Protein AF-A0A182ENE0-F1 (afdb_monomer_lite)

Organism: Onchocerca ochengi (NCBI:txid42157)

pLDDT: mean 77.88, std 16.68, range [37.81, 97.12]

InterPro domains:
  IPR024574 ELMO, armadillo-like helical domain [PF11841] (158-229)

Secondary structure (DSSP, 8-state):
----------------PPP----SPPTT-EEEEEEE-TTGGGG--SPPPS----EEEEEE-S-HHHHHHHHHHHTT----STT-EEEEEPP-SSS-SPPBP-TTTGGG--TTEEEEEEE-HHHHHHHHHHHHH-GGGGTTHHHHHHHHHHHHHT-HHHHHHHHHTTHHHHHHHHHHTTTTTT-HHHHHHHHHHHHHHHTSTTT--GGGS-HHHHHHHHHHHHHHHHHHTTTS--

Foldseek 3Di:
DDDDDDDDPPPPPPPPPDPPDPPDDDPQKAKAKEFEDPCQVLLDPDDFDPDFDGMDIDIDDDDQQVVLVVNCVNRVHPPDDRQQKFKFFDDPDDLADGATDDPVCVVVQHRHGYIYIHTGLLSLLVSLLVLCPDPVCVPPVLLVSLVNLLRCLLHPRNLQNNLVVCVLVVLLCCQLVVVPVVPPSNNVSSVSSNVSSAVDPPRDDPVPRDPSSVVSVVCVVVVVVVVVVVVVPD

Sequence (234 aa):
MGPDQLGAAHFHTASKPLKEVDIRLPENLVKGAVKLDPNLKKYLSDEFPAESNTNVTWAYNEVLTDLITRLSIELKLPQSERNTYALKFEDRGNDGNGVFLTKENRSLVPQGFILILTASPECYAHNLLGRLRNPSVHTGDLRTTLTELIALCGDISFAAQFMRIGGYDYIFEVIEKGLCADSVSSQSRFLQALLLLMDHPGLLYWSQVSDEFVSKIAENITGRAKQEDNTLLK

Radius of gyration: 29.38 Å; chains: 1; bounding box: 79×41×113 Å

Structure (mmCIF, N/CA/C/O backbone):
data_AF-A0A182ENE0-F1
#
_entry.id   AF-A0A182ENE0-F1
#
loop_
_atom_site.group_PDB
_atom_site.id
_atom_site.type_symbol
_atom_site.label_atom_id
_atom_site.label_alt_id
_atom_site.label_comp_id
_atom_site.label_asym_id
_atom_site.label_entity_id
_atom_site.label_seq_id
_atom_site.pdbx_PDB_ins_code
_atom_site.Cartn_x
_atom_site.Cartn_y
_atom_site.Cartn_z
_atom_site.occupancy
_atom_site.B_iso_or_equiv
_atom_site.auth_seq_id
_a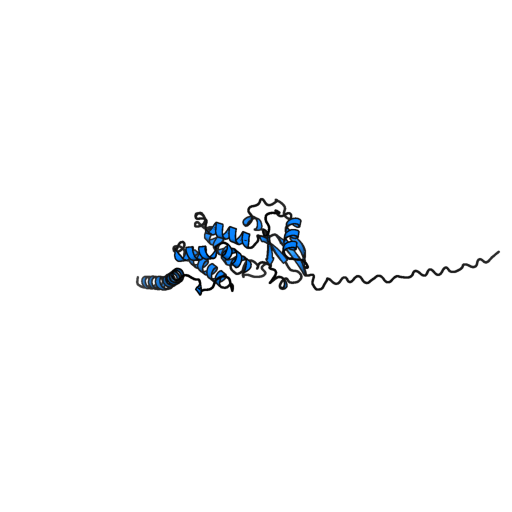tom_site.auth_comp_id
_atom_site.auth_asym_id
_atom_site.auth_atom_id
_atom_site.pdbx_PDB_model_num
ATOM 1 N N . MET A 1 1 ? 44.360 -11.813 -90.332 1.00 37.97 1 MET A N 1
ATOM 2 C CA . MET A 1 1 ? 43.078 -11.092 -90.191 1.00 37.97 1 MET A CA 1
ATOM 3 C C . MET A 1 1 ? 42.015 -12.098 -89.767 1.00 37.97 1 MET A C 1
ATOM 5 O O . MET A 1 1 ? 41.652 -12.888 -90.618 1.00 37.97 1 MET A O 1
ATOM 9 N N . GLY A 1 2 ? 41.619 -12.064 -88.482 1.00 43.25 2 GLY A N 1
ATOM 10 C CA . GLY A 1 2 ? 40.397 -12.604 -87.833 1.00 43.25 2 GLY A CA 1
ATOM 11 C C . GLY A 1 2 ? 39.958 -14.074 -88.032 1.00 43.25 2 GLY A C 1
ATOM 12 O O . GLY A 1 2 ? 40.280 -14.662 -89.057 1.00 43.25 2 GLY A O 1
ATOM 13 N N . PRO A 1 3 ? 39.163 -14.666 -87.108 1.00 46.50 3 PRO A N 1
ATOM 14 C CA . PRO A 1 3 ? 38.514 -14.049 -85.943 1.00 46.50 3 PRO A CA 1
ATOM 15 C C . PRO A 1 3 ? 38.878 -14.686 -84.581 1.00 46.50 3 PRO A C 1
ATOM 17 O O . PRO A 1 3 ? 39.066 -15.895 -84.458 1.00 46.50 3 PRO A O 1
ATOM 20 N N . ASP A 1 4 ? 38.905 -13.841 -83.549 1.00 43.16 4 ASP A N 1
ATOM 21 C CA . ASP A 1 4 ? 38.879 -14.216 -82.134 1.00 43.16 4 ASP A CA 1
ATOM 22 C C . ASP A 1 4 ? 37.543 -14.884 -81.772 1.00 43.16 4 ASP A C 1
ATOM 24 O O . ASP A 1 4 ? 36.469 -14.315 -81.981 1.00 43.16 4 ASP A O 1
ATOM 28 N N . GLN A 1 5 ? 37.603 -16.081 -81.183 1.00 49.31 5 GLN A N 1
ATOM 29 C CA . GLN A 1 5 ? 36.481 -16.657 -80.444 1.00 49.31 5 GLN A CA 1
ATOM 30 C C . GLN A 1 5 ? 36.437 -16.016 -79.053 1.00 49.31 5 GLN A C 1
ATOM 32 O O . GLN A 1 5 ? 37.193 -16.397 -78.160 1.00 49.31 5 GLN A O 1
ATOM 37 N N . LEU A 1 6 ? 35.532 -15.055 -78.849 1.00 44.25 6 LEU A N 1
ATOM 38 C CA . LEU A 1 6 ? 35.137 -14.656 -77.500 1.00 44.25 6 LEU A CA 1
ATOM 39 C C . LEU A 1 6 ? 34.353 -15.806 -76.854 1.00 44.25 6 LEU A C 1
ATOM 41 O O . LEU A 1 6 ? 33.179 -16.025 -77.151 1.00 44.25 6 LEU A O 1
ATOM 45 N N . GLY A 1 7 ? 35.011 -16.532 -75.952 1.00 44.25 7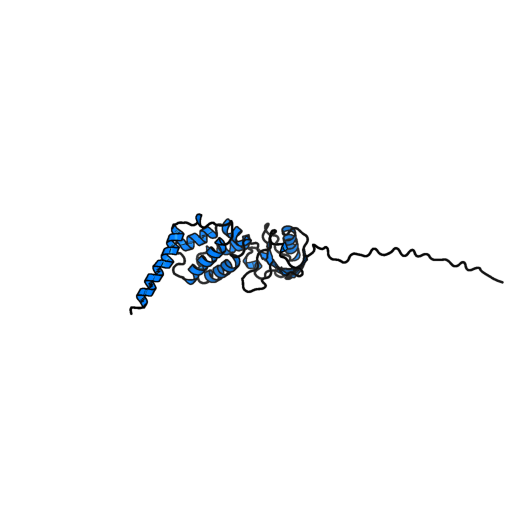 GLY A N 1
ATOM 46 C CA . GLY A 1 7 ? 34.348 -17.424 -75.010 1.00 44.25 7 GLY A CA 1
ATOM 47 C C . GLY A 1 7 ? 33.456 -16.613 -74.071 1.00 44.25 7 GLY A C 1
ATOM 48 O O . GLY A 1 7 ? 33.936 -15.760 -73.326 1.00 44.25 7 GLY A O 1
ATOM 49 N N . ALA A 1 8 ? 32.150 -16.869 -74.112 1.00 45.94 8 ALA A N 1
ATOM 50 C CA . ALA A 1 8 ? 31.203 -16.318 -73.156 1.00 45.94 8 ALA A CA 1
ATOM 51 C C . ALA A 1 8 ? 31.503 -16.888 -71.759 1.00 45.94 8 ALA A C 1
ATOM 53 O O . ALA A 1 8 ? 31.250 -18.061 -71.481 1.00 45.94 8 ALA A O 1
ATOM 54 N N . ALA A 1 9 ? 32.058 -16.063 -70.871 1.00 48.12 9 ALA A N 1
ATOM 55 C CA . ALA A 1 9 ? 32.186 -16.399 -69.462 1.00 48.12 9 ALA A CA 1
ATOM 56 C C . ALA A 1 9 ? 30.791 -16.361 -68.815 1.00 48.12 9 ALA A C 1
ATOM 58 O O . ALA A 1 9 ? 30.250 -15.294 -68.523 1.00 48.12 9 ALA A O 1
ATOM 59 N N . HIS A 1 10 ? 30.196 -17.534 -68.602 1.00 45.59 10 HIS A N 1
ATOM 60 C CA . HIS A 1 10 ? 29.008 -17.679 -67.768 1.00 45.59 10 HIS A CA 1
ATOM 61 C C . HIS A 1 10 ? 29.385 -17.420 -66.304 1.00 45.59 10 HIS A C 1
ATOM 63 O O . HIS A 1 10 ? 29.882 -18.299 -65.600 1.00 45.59 10 HIS A O 1
ATOM 69 N N . PHE A 1 11 ? 29.144 -16.197 -65.834 1.00 45.41 11 PHE A N 1
ATOM 70 C CA . PHE A 1 11 ? 29.160 -15.882 -64.410 1.00 45.41 11 PHE A CA 1
ATOM 71 C C . PHE A 1 11 ? 27.945 -16.533 -63.743 1.00 45.41 11 PHE A C 1
ATOM 73 O O . PHE A 1 11 ? 26.843 -15.990 -63.755 1.00 45.41 11 PHE A O 1
ATOM 80 N N . HIS A 1 12 ? 28.142 -17.703 -63.138 1.00 48.59 12 HIS A N 1
ATOM 81 C CA . HIS A 1 12 ? 27.208 -18.230 -62.150 1.00 48.59 12 HIS A CA 1
ATOM 82 C C . HIS A 1 12 ? 27.457 -17.524 -60.815 1.00 48.59 12 HIS A C 1
ATOM 84 O O . HIS A 1 12 ? 28.173 -18.023 -59.948 1.00 48.59 12 HIS A O 1
ATOM 90 N N . THR A 1 13 ? 26.861 -16.348 -60.622 1.00 51.41 13 THR A N 1
ATOM 91 C CA . THR A 1 13 ? 26.630 -15.829 -59.273 1.00 51.41 13 THR A CA 1
ATOM 92 C C . THR A 1 13 ? 25.582 -16.725 -58.627 1.00 51.41 13 THR A C 1
ATOM 94 O O . THR A 1 13 ? 24.387 -16.578 -58.863 1.00 51.41 13 THR A O 1
ATOM 97 N N . ALA A 1 14 ? 26.025 -17.698 -57.829 1.00 50.69 14 ALA A N 1
ATOM 98 C CA . ALA A 1 14 ? 25.134 -18.435 -56.947 1.00 50.69 14 ALA A CA 1
ATOM 99 C C . ALA A 1 14 ? 24.516 -17.431 -55.964 1.00 50.69 14 ALA A C 1
ATOM 101 O O . ALA A 1 14 ? 25.146 -17.030 -54.983 1.00 50.69 14 ALA A O 1
ATOM 102 N N . SER A 1 15 ? 23.297 -16.979 -56.259 1.00 56.44 15 SER A N 1
ATOM 103 C CA . SER A 1 15 ? 22.485 -16.174 -55.356 1.00 56.44 15 SER A CA 1
ATOM 104 C C . SER A 1 15 ? 22.159 -17.045 -54.149 1.00 56.44 15 SER A C 1
ATOM 106 O O . SER A 1 15 ? 21.196 -17.806 -54.156 1.00 56.44 15 SER A O 1
ATOM 108 N N . LYS A 1 16 ? 23.012 -17.003 -53.124 1.00 57.50 16 LYS A N 1
ATOM 109 C CA . LYS A 1 16 ? 22.717 -17.619 -51.832 1.00 57.50 16 LYS A CA 1
ATOM 110 C C . LYS A 1 16 ? 21.424 -16.952 -51.344 1.00 57.50 16 LYS A C 1
ATOM 112 O O . LYS A 1 16 ? 21.446 -15.732 -51.169 1.00 57.50 16 LYS A O 1
ATOM 117 N N . PRO A 1 17 ? 20.302 -17.678 -51.191 1.00 60.44 17 PRO A N 1
ATOM 118 C CA . PRO A 1 17 ? 19.073 -17.061 -50.722 1.00 60.44 17 PRO A CA 1
ATOM 119 C C . PRO A 1 17 ? 19.357 -16.462 -49.345 1.00 60.44 17 PRO A C 1
ATOM 121 O O . PRO A 1 17 ? 19.882 -17.142 -48.457 1.00 60.44 17 PRO A O 1
ATOM 124 N N . LEU A 1 18 ? 19.099 -15.161 -49.206 1.00 55.56 18 LEU A N 1
ATOM 125 C CA . LEU A 1 18 ? 19.185 -14.476 -47.925 1.00 55.56 18 LEU A CA 1
ATOM 126 C C . LEU A 1 18 ? 18.251 -15.220 -46.971 1.00 55.56 18 LEU A C 1
ATOM 128 O O . LEU A 1 18 ? 17.079 -15.414 -47.290 1.00 55.56 18 LEU A O 1
ATOM 132 N N . LYS A 1 19 ? 18.782 -15.687 -45.835 1.00 55.53 19 LYS A N 1
ATOM 133 C CA . LYS A 1 19 ? 17.935 -16.227 -44.771 1.00 55.53 19 LYS A CA 1
ATOM 134 C C . LYS A 1 19 ? 16.938 -15.135 -44.412 1.00 55.53 19 LYS A C 1
ATOM 136 O O . LYS A 1 19 ? 17.352 -14.041 -44.035 1.00 55.53 19 LYS A O 1
ATOM 141 N N . GLU A 1 20 ? 15.660 -15.443 -44.575 1.00 58.75 20 GLU A N 1
ATOM 142 C CA . GLU A 1 20 ? 14.567 -14.594 -44.136 1.00 58.75 20 GLU A CA 1
ATOM 143 C C . GLU A 1 20 ? 14.784 -14.332 -42.642 1.00 58.75 20 GLU A C 1
ATOM 145 O O . GLU A 1 20 ? 14.784 -15.253 -41.822 1.00 58.75 20 GLU A O 1
ATOM 150 N N . VAL A 1 21 ? 15.141 -13.091 -42.308 1.00 60.44 21 VAL A N 1
ATOM 151 C CA . VAL A 1 21 ? 15.268 -12.675 -40.916 1.00 60.44 21 VAL A CA 1
ATOM 152 C C . VAL A 1 21 ? 13.846 -12.583 -40.410 1.00 60.44 21 VAL A C 1
ATOM 154 O O . VAL A 1 21 ? 13.084 -11.735 -40.873 1.00 60.44 21 VAL A O 1
ATOM 157 N N . ASP A 1 22 ? 13.484 -13.479 -39.500 1.00 56.81 22 ASP A N 1
ATOM 158 C CA . ASP A 1 22 ? 12.206 -13.385 -38.821 1.00 56.81 22 ASP A CA 1
ATOM 159 C C . ASP A 1 22 ? 12.189 -12.081 -38.010 1.00 56.81 22 ASP A C 1
ATOM 161 O O . ASP A 1 22 ? 12.855 -11.944 -36.985 1.00 56.81 22 ASP A O 1
ATOM 165 N N . ILE A 1 23 ? 11.491 -11.077 -38.541 1.00 59.19 23 ILE A N 1
ATOM 166 C CA . ILE A 1 23 ? 11.283 -9.773 -37.901 1.00 59.19 23 ILE A CA 1
ATOM 167 C C . ILE A 1 23 ? 10.156 -9.824 -36.865 1.00 59.19 23 ILE A C 1
ATOM 169 O O . ILE A 1 23 ? 9.829 -8.797 -36.261 1.00 59.19 23 ILE A O 1
ATOM 173 N N . ARG A 1 24 ? 9.517 -10.986 -36.678 1.00 55.97 24 ARG A N 1
ATOM 174 C CA . ARG A 1 24 ? 8.462 -11.147 -35.685 1.00 55.97 24 ARG A CA 1
ATOM 175 C C . ARG A 1 24 ? 9.084 -11.040 -34.305 1.00 55.97 24 ARG A C 1
ATOM 177 O O . ARG A 1 24 ? 10.083 -11.676 -33.976 1.00 55.97 24 ARG A O 1
ATOM 184 N N . LEU A 1 25 ? 8.486 -10.176 -33.497 1.00 55.50 25 LEU A N 1
ATOM 185 C CA . LEU A 1 25 ? 8.840 -10.067 -32.093 1.00 55.50 25 LEU A CA 1
ATOM 186 C C . LEU A 1 25 ? 8.604 -11.436 -31.440 1.00 55.50 25 LEU A C 1
ATOM 188 O O . LEU A 1 25 ? 7.586 -12.059 -31.747 1.00 55.50 25 LEU A O 1
ATOM 192 N N . PRO A 1 26 ? 9.507 -11.905 -30.560 1.00 62.88 26 PRO A N 1
ATOM 193 C CA . PRO A 1 26 ? 9.265 -13.117 -29.791 1.00 62.88 26 PRO A CA 1
ATOM 194 C C . PRO A 1 26 ? 7.890 -13.024 -29.129 1.00 62.88 26 PRO A C 1
ATOM 196 O O . PRO A 1 26 ? 7.567 -11.978 -28.568 1.00 62.88 26 PRO A O 1
ATOM 199 N N . GLU A 1 27 ? 7.097 -14.096 -29.167 1.00 57.44 27 GLU A N 1
ATOM 200 C CA . GLU A 1 27 ? 5.705 -14.092 -28.676 1.00 57.44 27 GLU A CA 1
ATOM 201 C C . GLU A 1 27 ? 5.576 -13.669 -27.197 1.00 57.44 27 GLU A C 1
ATOM 203 O O . GLU A 1 27 ? 4.516 -13.226 -26.769 1.00 57.44 27 GLU A O 1
ATOM 208 N N . ASN A 1 28 ? 6.678 -13.721 -26.438 1.00 63.72 28 ASN A N 1
ATOM 209 C CA . ASN A 1 28 ? 6.754 -13.343 -25.025 1.00 63.72 28 ASN A CA 1
ATOM 210 C C . ASN A 1 28 ? 7.351 -11.944 -24.766 1.00 63.72 28 ASN A C 1
ATOM 212 O O . ASN A 1 28 ? 7.578 -11.591 -23.611 1.00 63.72 28 ASN A O 1
ATOM 216 N N . LEU A 1 29 ? 7.657 -11.159 -25.806 1.00 67.94 29 LEU A N 1
ATOM 217 C CA . LEU A 1 29 ? 8.300 -9.851 -25.663 1.00 67.94 29 LEU A CA 1
ATOM 218 C C . LEU A 1 29 ? 7.266 -8.722 -25.600 1.00 67.94 29 LEU A C 1
ATOM 220 O O . LEU A 1 29 ? 6.811 -8.224 -26.633 1.00 67.94 29 LEU A O 1
ATOM 224 N N . VAL A 1 30 ? 6.960 -8.253 -24.389 1.00 69.94 30 VAL A N 1
ATOM 225 C CA . VAL A 1 30 ? 6.028 -7.132 -24.201 1.00 69.94 30 VAL A CA 1
ATOM 226 C C . VAL A 1 30 ? 6.780 -5.806 -24.262 1.00 69.94 30 VAL A C 1
ATOM 228 O O . VAL A 1 30 ? 7.634 -5.544 -23.424 1.00 69.94 30 VAL A O 1
ATOM 231 N N . LYS A 1 31 ? 6.488 -4.944 -25.238 1.00 79.81 31 LYS A N 1
ATOM 232 C CA . LYS A 1 31 ? 7.132 -3.620 -25.350 1.00 79.81 31 LYS A CA 1
ATOM 233 C C . LYS A 1 31 ? 6.264 -2.535 -24.735 1.00 79.81 31 LYS A C 1
ATOM 235 O O . LYS A 1 31 ? 5.059 -2.523 -24.964 1.00 79.81 31 LYS A O 1
ATOM 240 N N . GLY A 1 32 ? 6.881 -1.603 -24.026 1.00 83.06 32 GLY A N 1
ATOM 241 C CA . GLY A 1 32 ? 6.201 -0.480 -23.394 1.00 83.06 32 GLY A CA 1
ATOM 242 C C . GLY A 1 32 ? 7.165 0.636 -23.012 1.00 83.06 32 GLY A C 1
ATOM 243 O O . GLY A 1 32 ? 8.322 0.659 -23.435 1.00 83.06 32 GLY A O 1
ATOM 244 N N . ALA A 1 33 ? 6.677 1.573 -22.212 1.00 84.56 33 ALA A N 1
ATOM 245 C CA . ALA A 1 33 ? 7.458 2.660 -21.648 1.00 84.56 33 ALA A CA 1
ATOM 246 C C . ALA A 1 33 ? 7.452 2.585 -20.120 1.00 84.56 33 ALA A C 1
ATOM 248 O O . ALA A 1 33 ? 6.493 2.126 -19.497 1.00 84.56 33 ALA A O 1
ATOM 249 N N . VAL A 1 34 ? 8.532 3.059 -19.515 1.00 87.25 34 VAL A N 1
ATOM 250 C CA . VAL A 1 34 ? 8.630 3.276 -18.077 1.00 87.25 34 VAL A CA 1
ATOM 251 C C . VAL A 1 34 ? 8.856 4.762 -17.850 1.00 87.25 34 VAL A C 1
ATOM 253 O O . VAL A 1 34 ? 9.789 5.337 -18.414 1.00 87.25 34 VAL A O 1
ATOM 256 N N . LYS A 1 35 ? 8.003 5.373 -17.028 1.00 87.81 35 LYS A N 1
ATOM 257 C CA . LYS A 1 35 ? 8.140 6.757 -16.571 1.00 87.81 35 LYS A CA 1
ATOM 258 C C . LYS A 1 35 ? 8.623 6.805 -15.128 1.00 87.81 35 LYS A C 1
ATOM 260 O O . LYS A 1 35 ? 8.295 5.924 -14.336 1.00 87.81 35 LYS A O 1
ATOM 265 N N . LEU A 1 36 ? 9.379 7.833 -14.772 1.00 87.31 36 LEU A N 1
ATOM 266 C CA . LEU A 1 36 ? 9.804 8.066 -13.394 1.00 87.31 36 LEU A CA 1
ATOM 267 C C . LEU A 1 36 ? 8.680 8.735 -12.590 1.00 87.31 36 LEU A C 1
ATOM 269 O O . LEU A 1 36 ? 8.069 9.694 -13.062 1.00 87.31 36 LEU A O 1
ATOM 273 N N . ASP A 1 37 ? 8.416 8.255 -11.375 1.00 87.06 37 ASP A N 1
ATOM 274 C CA . ASP A 1 37 ? 7.483 8.908 -10.453 1.00 87.06 37 ASP A CA 1
ATOM 275 C C . ASP A 1 37 ? 8.020 10.295 -10.043 1.00 87.06 37 ASP A C 1
ATOM 277 O O . ASP A 1 37 ? 9.103 10.380 -9.454 1.00 87.06 37 ASP A O 1
ATOM 281 N N . PRO A 1 38 ? 7.286 11.396 -10.298 1.00 82.62 38 PRO A N 1
ATOM 282 C CA . PRO A 1 38 ? 7.723 12.735 -9.902 1.00 82.62 38 PRO A CA 1
ATOM 283 C C . PRO A 1 38 ? 7.866 12.893 -8.382 1.00 82.62 38 PRO A C 1
ATOM 285 O O . PRO A 1 38 ? 8.652 13.720 -7.919 1.00 82.62 38 PRO A O 1
ATOM 288 N N . ASN A 1 39 ? 7.139 12.095 -7.597 1.00 82.56 39 ASN A N 1
ATOM 289 C CA . ASN A 1 39 ? 7.155 12.141 -6.137 1.00 82.56 39 ASN A CA 1
ATOM 290 C C . ASN A 1 39 ? 8.162 11.170 -5.518 1.00 82.56 39 ASN A C 1
ATOM 292 O O . ASN A 1 39 ? 8.224 11.068 -4.295 1.00 82.56 39 ASN A O 1
ATOM 296 N N . LEU A 1 40 ? 8.973 10.481 -6.325 1.00 85.94 40 LEU A N 1
ATOM 297 C CA . LEU A 1 40 ? 9.934 9.483 -5.859 1.00 85.94 40 LEU A CA 1
ATOM 298 C C . LEU A 1 40 ? 10.822 9.999 -4.714 1.00 85.94 40 LEU A C 1
ATOM 300 O O . LEU A 1 40 ? 11.008 9.313 -3.711 1.00 85.94 40 LEU A O 1
ATOM 304 N N . LYS A 1 41 ? 11.290 11.247 -4.825 1.00 83.25 41 LYS A N 1
ATOM 305 C CA . LYS A 1 41 ? 12.164 11.900 -3.835 1.00 83.25 41 LYS A CA 1
ATOM 306 C C . LYS A 1 41 ? 11.542 12.001 -2.440 1.00 83.25 41 LYS A C 1
ATOM 308 O O . LYS A 1 41 ? 12.265 12.074 -1.461 1.00 83.25 41 LYS A O 1
ATOM 313 N N . LYS A 1 42 ? 10.210 12.008 -2.332 1.00 83.81 42 LYS A N 1
ATOM 314 C CA . LYS A 1 42 ? 9.496 12.106 -1.049 1.00 83.81 42 LYS A CA 1
ATOM 315 C C . LYS A 1 42 ? 9.680 10.862 -0.180 1.00 83.81 42 LYS A C 1
ATOM 317 O O . LYS A 1 42 ? 9.574 10.949 1.037 1.00 83.81 42 LYS A O 1
ATOM 322 N N . TYR A 1 43 ? 9.885 9.707 -0.806 1.00 84.81 43 TYR A N 1
ATOM 323 C CA . TYR A 1 43 ? 9.931 8.412 -0.124 1.00 84.81 43 TYR A CA 1
ATOM 324 C C . TYR A 1 43 ? 11.354 7.900 0.077 1.00 84.81 43 TYR A C 1
ATOM 326 O O . TYR A 1 43 ? 11.536 6.829 0.648 1.00 84.81 43 TYR A O 1
ATOM 334 N N . LEU A 1 44 ? 12.343 8.645 -0.411 1.00 82.56 44 LEU A N 1
ATOM 335 C CA . LEU A 1 44 ? 13.748 8.282 -0.373 1.00 82.56 44 LEU A CA 1
ATOM 336 C C . LEU A 1 44 ? 14.510 9.307 0.459 1.00 82.56 44 LEU A C 1
ATOM 338 O O . LEU A 1 44 ? 14.231 10.500 0.397 1.00 82.56 44 LEU A O 1
ATOM 342 N N . SER A 1 45 ? 15.465 8.831 1.251 1.00 66.88 45 SER A N 1
ATOM 343 C CA . SER A 1 45 ? 16.280 9.679 2.128 1.00 66.88 45 SER A CA 1
ATOM 344 C C . SER A 1 45 ? 17.498 10.293 1.423 1.00 66.88 45 SER A C 1
ATOM 346 O O . SER A 1 45 ? 18.146 11.162 1.997 1.00 66.88 45 SER A O 1
ATOM 348 N N . ASP A 1 46 ? 17.794 9.860 0.193 1.00 62.84 46 ASP A N 1
ATOM 349 C CA . ASP A 1 46 ? 19.024 10.192 -0.534 1.00 62.84 46 ASP A CA 1
ATOM 350 C C . ASP A 1 46 ? 18.882 11.430 -1.442 1.00 62.84 46 ASP A C 1
ATOM 352 O O . ASP A 1 46 ? 17.824 11.693 -2.025 1.00 62.84 46 ASP A O 1
ATOM 356 N N . GLU A 1 47 ? 19.981 12.175 -1.618 1.00 60.28 47 GLU A N 1
ATOM 357 C CA . GLU A 1 47 ? 20.057 13.309 -2.546 1.00 60.28 47 GLU A CA 1
ATOM 358 C C . GLU A 1 47 ? 19.891 12.844 -4.001 1.00 60.28 47 GLU A C 1
ATOM 360 O O . GLU A 1 47 ? 20.698 12.092 -4.551 1.00 60.28 47 GLU A O 1
ATOM 365 N N . PHE A 1 48 ? 18.828 13.316 -4.653 1.00 61.34 48 PHE A N 1
ATOM 366 C CA . PHE A 1 48 ? 18.581 13.028 -6.061 1.00 61.34 48 PHE A CA 1
ATOM 367 C C . PHE A 1 48 ? 19.377 13.957 -6.979 1.00 61.34 48 PHE A C 1
ATOM 369 O O . PHE A 1 48 ? 19.313 15.177 -6.792 1.00 61.34 48 PHE A O 1
ATOM 376 N N . PRO A 1 49 ? 19.993 13.435 -8.054 1.00 59.31 49 PRO A N 1
ATOM 377 C CA . PRO A 1 49 ? 20.589 14.284 -9.075 1.00 59.31 49 PRO A CA 1
ATOM 378 C C . PRO A 1 49 ? 19.540 15.210 -9.717 1.00 59.31 49 PRO A C 1
ATOM 380 O O . PRO A 1 49 ? 18.362 14.864 -9.847 1.00 59.31 49 PRO A O 1
ATOM 383 N N . ALA A 1 50 ? 19.974 16.415 -10.100 1.00 55.25 50 ALA A N 1
ATOM 384 C CA . ALA A 1 50 ? 19.110 17.474 -10.630 1.00 55.25 50 ALA A CA 1
ATOM 385 C C . ALA A 1 50 ? 18.464 17.125 -11.987 1.00 55.25 50 ALA A C 1
ATOM 387 O O . ALA A 1 50 ? 17.405 17.656 -12.312 1.00 55.25 50 ALA A O 1
ATOM 388 N N . GLU A 1 51 ? 19.064 16.204 -12.745 1.00 55.44 51 GLU A N 1
ATOM 389 C CA . GLU A 1 51 ? 18.649 15.830 -14.099 1.00 55.44 51 GLU A CA 1
ATOM 390 C C . GLU A 1 51 ? 18.504 14.306 -14.216 1.00 55.44 51 GLU A C 1
ATOM 392 O O . GLU A 1 51 ? 19.394 13.597 -14.692 1.00 55.44 51 GLU A O 1
ATOM 397 N N . SER A 1 52 ? 17.383 13.775 -13.731 1.00 58.22 52 SER A N 1
ATOM 398 C CA . SER A 1 52 ? 16.986 12.389 -13.999 1.00 58.22 52 SER A CA 1
ATOM 399 C C . SER A 1 52 ? 16.227 12.342 -15.325 1.00 58.22 52 SER A C 1
ATOM 401 O O . SER A 1 52 ? 15.317 13.144 -15.545 1.00 58.22 52 SER A O 1
ATOM 403 N N . ASN A 1 53 ? 16.565 11.396 -16.206 1.00 61.28 53 ASN A N 1
ATOM 404 C CA . ASN A 1 53 ? 15.716 11.108 -17.363 1.00 61.28 53 ASN A CA 1
ATOM 405 C C . ASN A 1 53 ? 14.315 10.718 -16.866 1.00 61.28 53 ASN A C 1
ATOM 407 O O . ASN A 1 53 ? 14.180 10.046 -15.847 1.00 61.28 53 ASN A O 1
ATOM 411 N N . THR A 1 54 ? 13.263 11.159 -17.553 1.00 66.44 54 THR A N 1
ATOM 412 C CA . THR A 1 54 ? 11.883 10.950 -17.082 1.00 66.44 54 THR A CA 1
ATOM 413 C C . THR A 1 54 ? 11.203 9.756 -17.730 1.00 66.44 54 THR A C 1
ATOM 415 O O . THR A 1 54 ? 10.268 9.228 -17.138 1.00 66.44 54 THR A O 1
ATOM 418 N N . ASN A 1 55 ? 11.671 9.304 -18.901 1.00 66.56 55 ASN A N 1
ATOM 419 C CA . ASN A 1 55 ? 11.049 8.225 -19.666 1.00 66.56 55 ASN A CA 1
ATOM 420 C C . ASN A 1 55 ? 12.093 7.346 -20.364 1.00 66.56 55 ASN A C 1
ATOM 422 O O . ASN A 1 55 ? 13.036 7.862 -20.965 1.00 66.56 55 ASN A O 1
ATOM 426 N N . VAL A 1 56 ? 11.876 6.030 -20.348 1.00 72.88 56 VAL A N 1
ATOM 427 C CA . VAL A 1 56 ? 12.674 5.033 -21.080 1.00 72.88 56 VAL A CA 1
ATOM 428 C C . VAL A 1 56 ? 11.729 4.060 -21.789 1.00 72.88 56 VAL A C 1
ATOM 430 O O . VAL A 1 56 ? 10.730 3.623 -21.219 1.00 72.88 56 VAL A O 1
ATOM 433 N N . THR A 1 57 ? 12.020 3.729 -23.051 1.00 69.06 57 THR A N 1
ATOM 434 C CA . THR A 1 57 ? 11.285 2.691 -23.799 1.00 69.06 57 THR A CA 1
ATOM 435 C C . THR A 1 57 ? 11.927 1.342 -23.534 1.00 69.06 57 THR A C 1
ATOM 437 O O . THR A 1 57 ? 13.145 1.215 -23.636 1.00 69.06 57 THR A O 1
ATOM 440 N N . TRP A 1 58 ? 11.129 0.326 -23.225 1.00 70.31 58 TRP A N 1
ATOM 441 C CA . TRP A 1 58 ? 11.665 -0.951 -22.780 1.00 70.31 58 TRP A CA 1
ATOM 442 C C . TRP A 1 58 ? 10.837 -2.163 -23.239 1.00 70.31 58 TRP A C 1
ATOM 444 O O . TRP A 1 58 ? 9.691 -2.039 -23.676 1.00 70.31 58 TRP A O 1
ATOM 454 N N . ALA A 1 59 ? 11.455 -3.348 -23.195 1.00 61.72 59 ALA A N 1
ATOM 455 C CA . ALA A 1 59 ? 10.886 -4.611 -23.648 1.00 61.72 59 ALA A CA 1
ATOM 456 C C . ALA A 1 59 ? 11.052 -5.722 -22.592 1.00 61.72 59 ALA A C 1
ATOM 458 O O . ALA A 1 59 ? 12.170 -6.042 -22.196 1.00 61.72 59 ALA A O 1
ATOM 459 N N . TYR A 1 60 ? 9.938 -6.321 -22.171 1.00 65.69 60 TYR A N 1
ATOM 460 C CA . TYR A 1 60 ? 9.826 -7.300 -21.092 1.00 65.69 60 TYR A CA 1
ATOM 461 C C . TYR A 1 60 ? 10.115 -8.724 -21.538 1.00 65.69 60 TYR A C 1
ATOM 463 O O . TYR A 1 60 ? 9.362 -9.281 -22.330 1.00 65.69 60 TYR A O 1
ATOM 471 N N . ASN A 1 61 ? 11.189 -9.309 -20.992 1.00 65.19 61 ASN A N 1
ATOM 472 C CA . ASN A 1 61 ? 11.490 -10.745 -21.070 1.00 65.19 61 ASN A CA 1
ATOM 473 C C . ASN A 1 61 ? 12.381 -11.251 -19.904 1.00 65.19 61 ASN A C 1
ATOM 475 O O . ASN A 1 61 ? 13.003 -12.304 -19.999 1.00 65.19 61 ASN A O 1
ATOM 479 N N . GLU A 1 62 ? 12.514 -10.489 -18.813 1.00 68.81 62 GLU A N 1
ATOM 480 C CA . GLU A 1 62 ? 13.531 -10.733 -17.774 1.00 68.81 62 GLU A CA 1
ATOM 481 C C . GLU A 1 62 ? 12.939 -10.745 -16.353 1.00 68.81 62 GLU A C 1
ATOM 483 O O . GLU A 1 62 ? 11.767 -10.423 -16.139 1.00 68.81 62 GLU A O 1
ATOM 488 N N . VAL A 1 63 ? 13.747 -11.140 -15.362 1.00 80.94 63 VAL A N 1
ATOM 489 C CA . VAL A 1 63 ? 13.361 -11.121 -13.944 1.00 80.94 63 VAL A CA 1
ATOM 490 C C . VAL A 1 63 ? 13.122 -9.674 -13.497 1.00 80.94 63 VAL A C 1
ATOM 492 O O . VAL A 1 63 ? 13.943 -8.794 -13.735 1.00 80.94 63 VAL A O 1
ATOM 495 N N . LEU A 1 64 ? 12.000 -9.429 -12.809 1.00 82.75 64 LEU A N 1
ATOM 496 C CA . LEU A 1 64 ? 11.567 -8.086 -12.394 1.00 82.75 64 LEU A CA 1
ATOM 497 C C . LEU A 1 64 ? 12.631 -7.318 -11.586 1.00 82.75 64 LEU A C 1
ATOM 499 O O . LEU A 1 64 ? 12.772 -6.111 -11.741 1.00 82.75 64 LEU A O 1
ATOM 503 N N . THR A 1 65 ? 13.390 -8.010 -10.737 1.00 84.50 65 THR A N 1
ATOM 504 C CA . THR A 1 65 ? 14.464 -7.398 -9.945 1.00 84.50 65 THR A CA 1
ATOM 505 C C . THR A 1 65 ? 15.594 -6.876 -10.832 1.00 84.50 65 THR A C 1
ATOM 507 O O . THR A 1 65 ? 15.993 -5.724 -10.684 1.00 84.50 65 THR A O 1
ATOM 510 N N . ASP A 1 66 ? 16.048 -7.679 -11.796 1.00 85.50 66 ASP A N 1
ATOM 511 C CA . ASP A 1 66 ? 17.121 -7.296 -12.722 1.00 85.50 66 ASP A CA 1
ATOM 512 C C . ASP A 1 66 ? 16.689 -6.121 -13.605 1.00 85.50 66 ASP A C 1
ATOM 514 O O . ASP A 1 66 ? 17.470 -5.203 -13.869 1.00 85.50 66 ASP A O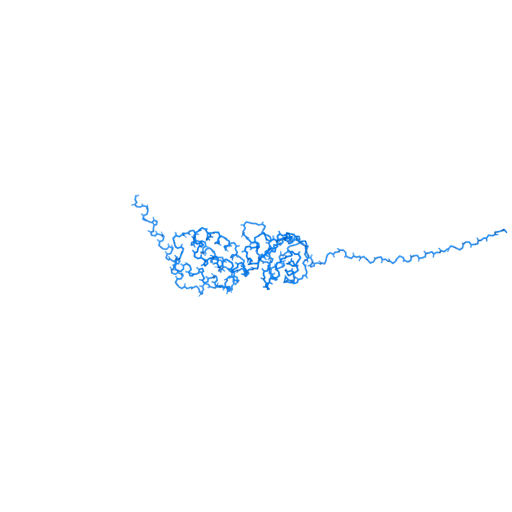 1
ATOM 518 N N . LEU A 1 67 ? 15.411 -6.111 -13.996 1.00 84.31 67 LEU A N 1
ATOM 519 C CA . LEU A 1 67 ? 14.787 -4.993 -14.690 1.00 84.31 67 LEU A CA 1
ATOM 520 C C . LEU A 1 67 ? 14.864 -3.701 -13.872 1.00 84.31 67 LEU A C 1
ATOM 522 O O . LEU A 1 67 ? 15.327 -2.681 -14.378 1.00 84.31 67 LEU A O 1
ATOM 526 N N . ILE A 1 68 ? 14.410 -3.732 -12.619 1.00 88.56 68 ILE A N 1
ATOM 527 C CA . ILE A 1 68 ? 14.404 -2.550 -11.750 1.00 88.56 68 ILE A CA 1
ATOM 528 C C . ILE A 1 68 ? 15.831 -2.021 -11.558 1.00 88.56 68 ILE A C 1
ATOM 530 O O . ILE A 1 68 ? 16.044 -0.813 -11.641 1.00 88.56 68 ILE A O 1
ATOM 534 N N . THR A 1 69 ? 16.815 -2.906 -11.370 1.00 87.25 69 THR A N 1
ATOM 535 C CA . THR A 1 69 ? 18.231 -2.521 -11.266 1.00 87.25 69 THR A CA 1
ATOM 536 C C . THR A 1 69 ? 18.750 -1.884 -12.552 1.00 87.25 69 THR A C 1
ATOM 538 O O . THR A 1 69 ? 19.436 -0.868 -12.505 1.00 87.25 69 THR A O 1
ATOM 541 N N . ARG A 1 70 ? 18.413 -2.429 -13.724 1.00 85.81 70 ARG A N 1
ATOM 542 C CA . ARG A 1 70 ? 18.819 -1.820 -14.997 1.00 85.81 70 ARG A CA 1
ATOM 543 C C . ARG A 1 70 ? 18.204 -0.435 -15.177 1.00 85.81 70 ARG A C 1
ATOM 545 O O . ARG A 1 70 ? 18.918 0.500 -15.530 1.00 85.81 70 ARG A O 1
ATOM 552 N N . LEU A 1 71 ? 16.906 -0.302 -14.902 1.00 86.88 71 LEU A N 1
ATOM 553 C CA . LEU A 1 71 ? 16.189 0.969 -15.010 1.00 86.88 71 LEU A CA 1
ATOM 554 C C . LEU A 1 71 ? 16.754 2.016 -14.052 1.00 86.88 71 LEU A C 1
ATOM 556 O O . LEU A 1 71 ? 16.928 3.163 -14.453 1.00 86.88 71 LEU A O 1
ATOM 560 N N . SER A 1 72 ? 17.078 1.640 -12.811 1.00 86.75 72 SER A N 1
ATOM 561 C CA . SER A 1 72 ? 17.660 2.582 -11.852 1.00 86.75 72 SER A CA 1
ATOM 562 C C . SER A 1 72 ? 19.019 3.102 -12.327 1.00 86.75 72 SER A C 1
ATOM 564 O O . SER A 1 72 ? 19.294 4.292 -12.182 1.00 86.75 72 SER A O 1
ATOM 566 N N . ILE A 1 73 ? 19.849 2.250 -12.939 1.00 86.25 73 ILE A N 1
ATOM 567 C CA . ILE A 1 73 ? 21.145 2.643 -13.511 1.00 86.25 73 ILE A CA 1
ATOM 568 C C . ILE A 1 73 ? 20.949 3.570 -14.717 1.00 86.25 73 ILE A C 1
ATOM 570 O O . ILE A 1 73 ? 21.572 4.628 -14.791 1.00 86.25 73 ILE A O 1
ATOM 574 N N . GLU A 1 74 ? 20.069 3.202 -15.649 1.00 85.31 74 GLU A N 1
ATOM 575 C CA . GLU A 1 74 ? 19.817 3.966 -16.879 1.00 85.31 74 GLU A CA 1
ATOM 576 C C . GLU A 1 74 ? 19.228 5.356 -16.594 1.00 85.31 74 GLU A C 1
ATOM 578 O O . GLU A 1 74 ? 19.596 6.348 -17.228 1.00 85.31 74 GLU A O 1
ATOM 583 N N . LEU A 1 75 ? 18.367 5.446 -15.580 1.00 82.38 75 LEU A N 1
ATOM 584 C CA . LEU A 1 75 ? 17.765 6.693 -15.109 1.00 82.38 75 LEU A CA 1
ATOM 585 C C . LEU A 1 75 ? 18.675 7.480 -14.149 1.00 82.38 75 LEU A C 1
ATOM 587 O O . LEU A 1 75 ? 18.272 8.540 -13.667 1.00 82.38 75 LEU A O 1
ATOM 591 N N . LYS A 1 76 ? 19.903 6.997 -13.900 1.00 84.12 76 LYS A N 1
ATOM 592 C CA . LYS A 1 76 ? 20.901 7.601 -12.998 1.00 84.12 76 LYS A CA 1
ATOM 593 C C . LYS A 1 76 ? 20.370 7.820 -11.577 1.00 84.12 76 LYS A C 1
ATOM 595 O O . LYS A 1 76 ? 20.679 8.825 -10.938 1.00 84.12 76 LYS A O 1
ATOM 600 N N . LEU A 1 77 ? 19.548 6.898 -11.088 1.00 84.00 77 LEU A N 1
ATOM 601 C CA . LEU A 1 77 ? 19.002 6.950 -9.737 1.00 84.00 77 LEU A CA 1
ATOM 602 C C . LEU A 1 77 ? 20.048 6.508 -8.704 1.00 84.00 77 LEU A C 1
ATOM 604 O O . LEU A 1 77 ? 20.908 5.679 -9.035 1.00 84.00 77 LEU A O 1
ATOM 608 N N . PRO A 1 78 ? 19.966 7.009 -7.454 1.00 82.06 78 PRO A N 1
ATOM 609 C CA . PRO A 1 78 ? 20.823 6.559 -6.364 1.00 82.06 78 PRO A CA 1
ATOM 610 C C . PRO A 1 78 ? 20.810 5.034 -6.243 1.00 82.06 78 PRO A C 1
ATOM 612 O O . PRO A 1 78 ? 19.756 4.415 -6.072 1.00 82.06 78 PRO A O 1
ATOM 615 N N . GLN A 1 79 ? 21.985 4.420 -6.353 1.00 76.12 79 GLN A N 1
ATOM 616 C CA . GLN A 1 79 ? 22.162 2.984 -6.151 1.00 76.12 79 GLN A CA 1
ATOM 617 C C . GLN A 1 79 ? 22.296 2.738 -4.648 1.00 76.12 79 GLN A C 1
ATOM 619 O O . GLN A 1 79 ? 23.394 2.558 -4.127 1.00 76.12 79 GLN A O 1
ATOM 624 N N . SER A 1 80 ? 21.166 2.867 -3.960 1.00 66.75 80 SER A N 1
ATOM 625 C CA . SER A 1 80 ? 21.050 2.683 -2.517 1.00 66.75 80 SER A CA 1
ATOM 626 C C . SER A 1 80 ? 20.929 1.189 -2.178 1.00 66.75 80 SER A C 1
ATOM 628 O O . SER A 1 80 ? 21.370 0.317 -2.936 1.00 66.75 80 SER A O 1
ATOM 630 N N . GLU A 1 81 ? 20.347 0.885 -1.023 1.00 68.31 81 GLU A N 1
ATOM 631 C CA . GLU A 1 81 ? 20.081 -0.473 -0.552 1.00 68.31 81 GLU A CA 1
ATOM 632 C C . GLU A 1 81 ? 19.285 -1.332 -1.561 1.00 68.31 81 GLU A C 1
ATOM 634 O O . GLU A 1 81 ? 18.672 -0.861 -2.523 1.00 68.31 81 GLU A O 1
ATOM 639 N N . ARG A 1 82 ? 19.280 -2.656 -1.360 1.00 69.44 82 ARG A N 1
ATOM 640 C CA . ARG A 1 82 ? 18.409 -3.523 -2.169 1.00 69.44 82 ARG A CA 1
ATOM 641 C C . ARG A 1 82 ? 16.948 -3.171 -1.893 1.00 69.44 82 ARG A C 1
ATOM 643 O O . ARG A 1 82 ? 16.582 -2.905 -0.758 1.00 69.44 82 ARG A O 1
ATOM 650 N N . ASN A 1 83 ? 16.111 -3.275 -2.924 1.00 75.56 83 ASN A N 1
ATOM 651 C CA . ASN A 1 83 ? 14.666 -3.037 -2.851 1.00 75.56 83 ASN A CA 1
ATOM 652 C C . ASN A 1 83 ? 14.260 -1.579 -2.573 1.00 75.56 83 ASN A C 1
ATOM 654 O O . ASN A 1 83 ? 13.180 -1.348 -2.045 1.00 75.56 83 ASN A O 1
ATOM 658 N N . THR A 1 84 ? 15.060 -0.585 -2.964 1.00 88.25 84 THR A N 1
ATOM 659 C CA . THR A 1 84 ? 14.651 0.833 -2.894 1.00 88.25 84 THR A CA 1
ATOM 660 C C . THR A 1 84 ? 13.547 1.190 -3.892 1.00 88.25 84 THR A C 1
ATOM 662 O O . THR A 1 84 ? 12.707 2.045 -3.622 1.00 88.25 84 THR A O 1
ATOM 665 N N . TYR A 1 85 ? 13.530 0.526 -5.048 1.00 91.81 85 TYR A N 1
ATOM 666 C CA . TYR A 1 85 ? 12.650 0.863 -6.165 1.00 91.81 85 TYR A CA 1
ATOM 667 C C . TYR A 1 85 ? 11.686 -0.275 -6.494 1.00 91.81 85 TYR A C 1
ATOM 669 O O . TYR A 1 85 ? 11.988 -1.451 -6.283 1.00 91.81 85 TYR A O 1
ATOM 677 N N . ALA A 1 86 ? 10.539 0.082 -7.059 1.00 92.56 86 ALA A N 1
ATOM 678 C CA . ALA A 1 86 ? 9.549 -0.840 -7.596 1.00 92.56 86 ALA A CA 1
ATOM 679 C C . ALA A 1 86 ? 8.869 -0.245 -8.834 1.00 92.56 86 ALA A C 1
ATOM 681 O O . ALA A 1 86 ? 8.966 0.952 -9.106 1.00 92.56 86 ALA A O 1
ATOM 682 N N . LEU A 1 87 ? 8.166 -1.092 -9.583 1.00 91.56 87 LEU A N 1
ATOM 683 C CA . LEU A 1 87 ? 7.310 -0.660 -10.683 1.00 91.56 87 LEU A CA 1
ATOM 684 C C . LEU A 1 87 ? 5.850 -0.660 -10.228 1.00 91.56 87 LEU A C 1
ATOM 686 O O . LEU A 1 87 ? 5.443 -1.521 -9.453 1.00 91.56 87 LEU A O 1
ATOM 690 N N . LYS A 1 88 ? 5.065 0.285 -10.733 1.00 90.75 88 LYS A N 1
ATOM 691 C CA . LYS A 1 88 ? 3.608 0.352 -10.587 1.00 90.75 88 LYS A CA 1
ATOM 692 C C . LYS A 1 88 ? 2.949 0.438 -11.950 1.00 90.75 88 LYS A C 1
ATOM 694 O O . LYS A 1 88 ? 3.536 0.973 -12.893 1.00 90.75 88 LYS A O 1
ATOM 699 N N . PHE A 1 89 ? 1.720 -0.046 -12.046 1.00 87.81 89 PHE A N 1
ATOM 700 C CA . PHE A 1 89 ? 0.881 0.251 -13.200 1.00 87.81 89 PHE A CA 1
ATOM 701 C C . PHE A 1 89 ? 0.574 1.751 -13.256 1.00 87.81 89 PHE A C 1
ATOM 703 O O . PHE A 1 89 ? 0.406 2.401 -12.226 1.00 87.81 89 PHE A O 1
ATOM 710 N N . GLU A 1 90 ? 0.532 2.323 -14.458 1.00 83.38 90 GLU A N 1
ATOM 711 C CA . GLU A 1 90 ? -0.029 3.659 -14.626 1.00 83.38 90 GLU A CA 1
ATOM 712 C C . GLU A 1 90 ? -1.539 3.597 -14.386 1.00 83.38 90 GLU A C 1
ATOM 714 O O . GLU A 1 90 ? -2.242 2.813 -15.028 1.00 83.38 90 GLU A O 1
ATOM 719 N N . ASP A 1 91 ? -2.023 4.406 -13.444 1.00 71.31 91 ASP A N 1
ATOM 720 C CA . ASP A 1 91 ? -3.446 4.507 -13.145 1.00 71.31 91 ASP A CA 1
ATOM 721 C C . ASP A 1 91 ? -4.202 5.033 -14.378 1.00 71.31 91 ASP A C 1
ATOM 723 O O . ASP A 1 91 ? -3.896 6.106 -14.906 1.00 71.31 91 ASP A O 1
ATOM 727 N N . ARG A 1 92 ? -5.162 4.244 -14.869 1.00 55.56 92 ARG A N 1
ATOM 728 C CA . ARG A 1 92 ? -6.027 4.588 -16.009 1.00 55.56 92 ARG A CA 1
ATOM 729 C C . ARG A 1 92 ? -7.426 5.034 -15.560 1.00 55.56 92 ARG A C 1
ATOM 731 O O . ARG A 1 92 ? -8.297 5.189 -16.416 1.00 55.56 92 ARG A O 1
ATOM 738 N N . GLY A 1 93 ? -7.663 5.216 -14.258 1.00 50.25 93 GLY A N 1
ATOM 739 C CA . GLY A 1 93 ? -8.984 5.480 -13.688 1.00 50.25 93 GLY A CA 1
ATOM 740 C C . GLY A 1 93 ? -8.962 6.299 -12.396 1.00 50.25 93 GLY A C 1
ATOM 741 O O . GLY A 1 93 ? -7.965 6.907 -12.038 1.00 50.25 93 GLY A O 1
ATOM 742 N N . ASN A 1 94 ? -10.120 6.381 -11.738 1.00 38.22 94 ASN A N 1
ATOM 743 C CA . ASN A 1 94 ? -10.377 7.245 -10.578 1.00 38.22 94 ASN A CA 1
ATOM 744 C C . ASN A 1 94 ? -10.200 6.514 -9.226 1.00 38.22 94 ASN A C 1
ATOM 746 O O . ASN A 1 94 ? -10.570 7.059 -8.189 1.00 38.22 94 ASN A O 1
ATOM 750 N N . ASP A 1 95 ? -9.668 5.286 -9.241 1.00 45.41 95 ASP A N 1
ATOM 751 C CA . ASP A 1 95 ? -9.671 4.365 -8.089 1.00 45.41 95 ASP A CA 1
ATOM 752 C C . ASP A 1 95 ? -8.348 4.334 -7.307 1.00 45.41 95 ASP A C 1
ATOM 754 O O . ASP A 1 95 ? -8.184 3.552 -6.372 1.00 45.41 95 ASP A O 1
ATOM 758 N N . GLY A 1 96 ? -7.435 5.256 -7.604 1.00 47.22 96 GLY A N 1
ATOM 759 C CA . GLY A 1 96 ? -6.261 5.490 -6.781 1.00 47.22 96 GLY A CA 1
ATOM 760 C C . GLY A 1 96 ? -5.013 4.754 -7.251 1.00 47.22 96 GLY A C 1
ATOM 761 O O . GLY A 1 96 ? -5.030 3.855 -8.086 1.00 47.22 96 GLY A O 1
ATOM 762 N N . ASN A 1 97 ? -3.905 5.235 -6.689 1.00 59.88 97 ASN A N 1
ATOM 763 C CA . ASN A 1 97 ? -2.517 4.943 -7.022 1.00 59.88 97 ASN A CA 1
ATOM 764 C C . ASN A 1 97 ? -2.294 3.517 -7.555 1.00 59.88 97 ASN A C 1
ATOM 766 O O . ASN A 1 97 ? -2.584 2.540 -6.871 1.00 59.88 97 ASN A O 1
ATOM 770 N N . GLY A 1 98 ? -1.740 3.415 -8.764 1.00 70.19 98 GLY A N 1
ATOM 771 C CA . GLY A 1 98 ? -1.621 2.144 -9.470 1.00 70.19 98 GLY A CA 1
ATOM 772 C C . GLY A 1 98 ? -0.949 1.036 -8.652 1.00 70.19 98 GLY A C 1
ATOM 773 O O . GLY A 1 98 ? 0.031 1.262 -7.937 1.00 70.19 98 GLY A O 1
ATOM 774 N N . VAL A 1 99 ? -1.493 -0.173 -8.792 1.00 87.06 99 VAL A N 1
ATOM 775 C CA . VAL A 1 99 ? -1.031 -1.408 -8.141 1.00 87.06 99 VAL A CA 1
ATOM 776 C C . VAL A 1 99 ? 0.460 -1.628 -8.417 1.00 87.06 99 VAL A C 1
ATOM 778 O O . VAL A 1 99 ? 0.946 -1.384 -9.529 1.00 87.06 99 VAL A O 1
ATOM 781 N N . PHE A 1 100 ? 1.205 -2.091 -7.416 1.00 92.00 100 PHE A N 1
ATOM 782 C CA . PHE A 1 100 ? 2.606 -2.454 -7.594 1.00 92.00 100 PHE A CA 1
ATOM 783 C C . PHE A 1 100 ? 2.724 -3.694 -8.479 1.00 92.00 100 PHE A C 1
ATOM 785 O O . PHE A 1 100 ? 2.018 -4.688 -8.316 1.00 92.00 100 PHE A O 1
ATOM 792 N N . LEU A 1 101 ? 3.650 -3.644 -9.428 1.00 90.44 101 LEU A N 1
ATOM 793 C CA . LEU A 1 101 ? 3.996 -4.781 -10.259 1.00 90.44 101 LEU A CA 1
ATOM 794 C C . LEU A 1 101 ? 4.766 -5.799 -9.413 1.00 90.44 101 LEU A C 1
ATOM 796 O O . LEU A 1 101 ? 5.808 -5.491 -8.833 1.00 90.44 101 LEU A O 1
ATOM 800 N N . THR A 1 102 ? 4.271 -7.027 -9.386 1.00 89.44 102 THR A N 1
ATOM 801 C CA . THR A 1 102 ? 4.852 -8.167 -8.681 1.00 89.44 102 THR A CA 1
ATOM 802 C C . THR A 1 102 ? 5.095 -9.325 -9.646 1.00 89.44 102 THR A C 1
ATOM 804 O O . THR A 1 102 ? 4.824 -9.242 -10.847 1.00 89.44 102 THR A O 1
ATOM 807 N N . LYS A 1 103 ? 5.636 -10.441 -9.146 1.00 86.00 103 LYS A N 1
ATOM 808 C CA . LYS A 1 103 ? 5.816 -11.647 -9.969 1.00 86.00 103 LYS A CA 1
ATOM 809 C C . LYS A 1 103 ? 4.482 -12.303 -10.320 1.00 86.00 103 LYS A C 1
ATOM 811 O O . LYS A 1 103 ? 4.387 -12.961 -11.353 1.00 86.00 103 LYS A O 1
ATOM 816 N N . GLU A 1 104 ? 3.483 -12.121 -9.468 1.00 85.44 104 GLU A N 1
ATOM 817 C CA . GLU A 1 104 ? 2.168 -12.747 -9.539 1.00 85.44 104 GLU A CA 1
ATOM 818 C C . GLU A 1 104 ? 1.268 -12.026 -10.545 1.00 85.44 104 GLU A C 1
ATOM 820 O O . GLU A 1 104 ? 0.575 -12.678 -11.321 1.00 85.44 104 GLU A O 1
ATOM 825 N N . ASN A 1 105 ? 1.321 -10.690 -10.591 1.00 86.12 105 ASN A N 1
ATOM 826 C CA . ASN A 1 105 ? 0.480 -9.884 -11.483 1.00 86.12 105 ASN A CA 1
ATOM 827 C C . ASN A 1 105 ? 1.184 -9.443 -12.783 1.00 86.12 105 ASN A C 1
ATOM 829 O O . ASN A 1 105 ? 0.579 -8.769 -13.613 1.00 86.12 105 ASN A O 1
ATOM 833 N N . ARG A 1 106 ? 2.439 -9.858 -13.015 1.00 81.56 106 ARG A N 1
ATOM 834 C CA . ARG A 1 106 ? 3.207 -9.501 -14.226 1.00 81.56 106 ARG A CA 1
ATOM 835 C C . ARG A 1 106 ? 2.538 -9.881 -15.544 1.00 81.56 106 ARG A C 1
ATOM 837 O O . ARG A 1 106 ? 2.779 -9.234 -16.555 1.00 81.56 106 ARG A O 1
ATOM 844 N N . SER A 1 107 ? 1.722 -10.933 -15.547 1.00 81.69 107 SER A N 1
ATOM 845 C CA . SER A 1 107 ? 0.978 -11.380 -16.729 1.00 81.69 107 SER A CA 1
ATOM 846 C C . SER A 1 107 ? -0.110 -10.391 -17.153 1.00 81.69 107 SER A C 1
ATOM 848 O O . SER A 1 107 ? -0.590 -10.471 -18.278 1.00 81.69 107 SER A O 1
ATOM 850 N N . LEU A 1 108 ? -0.482 -9.452 -16.277 1.00 82.94 108 LEU A N 1
ATOM 851 C CA . LEU A 1 108 ? -1.464 -8.407 -16.558 1.00 82.94 108 LEU A CA 1
ATOM 852 C C . LEU A 1 108 ? -0.875 -7.229 -17.340 1.00 82.94 108 LEU A C 1
ATOM 854 O O . LEU A 1 108 ? -1.626 -6.346 -17.743 1.00 82.94 108 LEU A O 1
ATOM 858 N N . VAL A 1 109 ? 0.446 -7.184 -17.547 1.00 82.81 109 VAL A N 1
ATOM 859 C CA . VAL A 1 109 ? 1.110 -6.100 -18.279 1.00 82.81 109 VAL A CA 1
ATOM 860 C C . VAL A 1 109 ? 0.747 -6.183 -19.769 1.00 82.81 109 VAL A C 1
ATOM 862 O O . VAL A 1 109 ? 1.180 -7.116 -20.448 1.00 82.81 109 VAL A O 1
ATOM 865 N N . PRO A 1 110 ? -0.028 -5.223 -20.311 1.00 79.62 110 PRO A N 1
ATOM 866 C CA . PRO A 1 110 ? -0.461 -5.271 -21.701 1.00 79.62 110 PRO A CA 1
ATOM 867 C C . PRO A 1 110 ? 0.657 -4.838 -22.658 1.00 79.62 110 PRO A C 1
ATOM 869 O O . PRO A 1 110 ? 1.565 -4.095 -22.286 1.00 79.62 110 PRO A O 1
ATOM 872 N N . GLN A 1 111 ? 0.553 -5.214 -23.934 1.00 80.50 111 GLN A N 1
ATOM 873 C CA . GLN A 1 111 ? 1.395 -4.630 -24.982 1.00 80.50 111 GLN A CA 1
ATOM 874 C C . GLN A 1 111 ? 1.196 -3.108 -25.044 1.00 80.50 111 GLN A C 1
ATOM 876 O O . GLN A 1 111 ? 0.068 -2.619 -24.994 1.00 80.50 111 GLN A O 1
ATOM 881 N N . GLY A 1 112 ? 2.291 -2.356 -25.176 1.00 78.25 112 GLY A N 1
ATOM 882 C CA . GLY A 1 112 ? 2.256 -0.894 -25.159 1.00 78.25 112 GLY A CA 1
ATOM 883 C C . GLY A 1 112 ? 1.980 -0.318 -23.770 1.00 78.25 112 GLY A C 1
ATOM 884 O O . GLY A 1 112 ? 1.380 0.750 -23.665 1.00 78.25 112 GLY A O 1
ATOM 885 N N . PHE A 1 113 ? 2.359 -1.029 -22.703 1.00 83.12 113 PHE A N 1
ATOM 886 C CA . PHE A 1 113 ? 2.180 -0.548 -21.336 1.00 83.12 113 PHE A CA 1
ATOM 887 C C . PHE A 1 113 ? 2.923 0.763 -21.080 1.00 83.12 113 PHE A C 1
ATOM 889 O O . PHE A 1 113 ? 3.949 1.059 -21.696 1.00 83.12 113 PHE A O 1
ATOM 896 N N . ILE A 1 114 ? 2.439 1.487 -20.076 1.00 86.25 114 ILE A N 1
ATOM 897 C CA . ILE A 1 114 ? 3.197 2.524 -19.391 1.00 86.25 114 ILE A CA 1
ATOM 898 C C . ILE A 1 114 ? 3.248 2.106 -17.924 1.00 86.25 114 ILE A C 1
ATOM 900 O O . ILE A 1 114 ? 2.212 1.932 -17.283 1.00 86.25 114 ILE A O 1
ATOM 904 N N . LEU A 1 115 ? 4.454 1.871 -17.418 1.00 88.62 115 LEU A N 1
ATOM 905 C CA . LEU A 1 115 ? 4.701 1.585 -16.007 1.00 88.62 115 LEU A CA 1
ATOM 906 C C . LEU A 1 115 ? 5.382 2.781 -15.356 1.00 88.62 115 LEU A C 1
ATOM 908 O O . LEU A 1 115 ? 6.054 3.572 -16.015 1.00 88.62 115 LEU A O 1
ATOM 912 N N . ILE A 1 116 ? 5.228 2.891 -14.046 1.00 89.75 116 ILE A N 1
ATOM 913 C CA . ILE A 1 116 ? 5.830 3.942 -13.235 1.00 89.75 116 ILE A CA 1
ATOM 914 C C . ILE A 1 116 ? 6.931 3.320 -12.388 1.00 89.75 116 ILE A C 1
ATOM 916 O O . ILE A 1 116 ? 6.649 2.444 -11.574 1.00 89.75 116 ILE A O 1
ATOM 920 N N . LEU A 1 117 ? 8.171 3.772 -12.549 1.00 90.94 117 LEU A N 1
ATOM 921 C CA . LEU A 1 117 ? 9.246 3.469 -11.611 1.00 90.94 117 LEU A CA 1
ATOM 922 C C . LEU A 1 117 ? 9.130 4.399 -10.406 1.00 90.94 117 LEU A C 1
ATOM 924 O O . LEU A 1 117 ? 9.216 5.618 -10.541 1.00 90.94 117 LEU A O 1
ATOM 928 N N . THR A 1 118 ? 8.938 3.813 -9.232 1.00 91.75 118 THR A N 1
ATOM 929 C CA . THR A 1 118 ? 8.713 4.525 -7.975 1.00 91.75 118 THR A CA 1
ATOM 930 C C . THR A 1 118 ? 9.486 3.873 -6.820 1.00 91.75 118 THR A C 1
ATOM 932 O O . THR A 1 118 ? 10.238 2.918 -7.026 1.00 91.75 118 THR A O 1
ATOM 935 N N . ALA A 1 119 ? 9.325 4.389 -5.601 1.00 92.19 119 ALA A N 1
ATOM 936 C CA . ALA A 1 119 ? 9.878 3.800 -4.391 1.00 92.19 119 ALA A CA 1
ATOM 937 C C . ALA A 1 119 ? 9.197 2.459 -4.094 1.00 92.19 119 ALA A C 1
ATOM 939 O O . ALA A 1 119 ? 8.049 2.227 -4.475 1.00 92.19 119 ALA A O 1
ATOM 940 N N . SER A 1 120 ? 9.890 1.557 -3.413 1.00 93.44 120 SER A N 1
ATOM 941 C CA . SER A 1 120 ? 9.325 0.251 -3.084 1.00 93.44 120 SER A CA 1
ATOM 942 C C . SER A 1 120 ? 8.185 0.341 -2.063 1.00 93.44 120 SER A C 1
ATOM 944 O O . SER A 1 120 ? 8.116 1.306 -1.293 1.00 93.44 120 SER A O 1
ATOM 946 N N . PRO A 1 121 ? 7.300 -0.674 -1.995 1.00 94.00 121 PRO A N 1
ATOM 947 C CA . PRO A 1 121 ? 6.241 -0.721 -0.986 1.00 94.00 121 PRO A CA 1
ATOM 948 C C . PRO A 1 121 ? 6.761 -0.552 0.451 1.00 94.00 121 PRO A C 1
ATOM 950 O O . PRO A 1 121 ? 6.093 0.063 1.277 1.00 94.00 121 PRO A O 1
ATOM 953 N N . GLU A 1 122 ? 7.971 -1.046 0.733 1.00 93.69 122 GLU A N 1
ATOM 954 C CA . GLU A 1 122 ? 8.647 -0.917 2.028 1.00 93.69 122 GLU A CA 1
ATOM 955 C C . GLU A 1 122 ? 9.000 0.546 2.338 1.00 93.69 122 GLU A C 1
ATOM 957 O O . GLU A 1 122 ? 8.648 1.045 3.408 1.00 93.69 122 GLU A O 1
ATOM 962 N N . CYS A 1 123 ? 9.585 1.281 1.383 1.00 92.81 123 CYS A N 1
ATOM 963 C CA . CYS A 1 123 ? 9.865 2.714 1.536 1.00 92.81 123 CYS A CA 1
ATOM 964 C C . CYS A 1 123 ? 8.581 3.529 1.765 1.00 92.81 123 CYS A C 1
ATOM 966 O O . CYS A 1 123 ? 8.536 4.391 2.646 1.00 92.81 123 CYS A O 1
ATOM 968 N N . TYR A 1 124 ? 7.513 3.231 1.015 1.00 93.44 124 TYR A N 1
ATOM 969 C CA . TYR A 1 124 ? 6.203 3.857 1.218 1.00 93.44 124 TYR A CA 1
ATOM 970 C C . TYR A 1 124 ? 5.662 3.598 2.627 1.00 93.44 124 TYR A C 1
ATOM 972 O O . TYR A 1 124 ? 5.226 4.539 3.295 1.00 93.44 124 TYR A O 1
ATOM 980 N N . ALA A 1 125 ? 5.707 2.345 3.085 1.00 95.12 125 ALA A N 1
ATOM 981 C CA . ALA A 1 125 ? 5.219 1.947 4.400 1.00 95.12 125 ALA A CA 1
ATOM 982 C C . ALA A 1 125 ? 5.989 2.655 5.524 1.00 95.12 125 ALA A C 1
ATOM 984 O O . ALA A 1 125 ? 5.367 3.254 6.404 1.00 95.12 125 ALA A O 1
ATOM 985 N N . HIS A 1 126 ? 7.324 2.661 5.465 1.00 93.38 126 HIS A N 1
ATOM 986 C CA . HIS A 1 126 ? 8.166 3.341 6.452 1.00 93.38 126 HIS A CA 1
ATOM 987 C C . HIS A 1 126 ? 7.913 4.848 6.497 1.00 93.38 126 HIS A C 1
ATOM 989 O O . HIS A 1 126 ? 7.720 5.403 7.580 1.00 93.38 126 HIS A O 1
ATOM 995 N N . ASN A 1 127 ? 7.870 5.508 5.337 1.00 92.12 127 ASN A N 1
ATOM 996 C CA . ASN A 1 127 ? 7.624 6.945 5.265 1.00 92.12 127 ASN A CA 1
ATOM 997 C C . ASN A 1 127 ? 6.246 7.316 5.835 1.00 92.12 127 ASN A C 1
ATOM 999 O O . ASN A 1 127 ? 6.128 8.243 6.637 1.00 92.12 127 ASN A O 1
ATOM 1003 N N . LEU A 1 128 ? 5.198 6.579 5.453 1.00 92.88 128 LEU A N 1
ATOM 1004 C CA . LEU A 1 128 ? 3.843 6.836 5.942 1.00 92.88 128 LEU A CA 1
ATOM 1005 C C . LEU A 1 128 ? 3.717 6.569 7.436 1.00 92.88 128 LEU A C 1
ATOM 1007 O O . LEU A 1 128 ? 3.199 7.422 8.151 1.00 92.88 128 LEU A O 1
ATOM 1011 N N . LEU A 1 129 ? 4.229 5.440 7.927 1.00 93.94 129 LEU A N 1
ATOM 1012 C CA . LEU A 1 129 ? 4.176 5.128 9.353 1.00 93.94 129 LEU A CA 1
ATOM 1013 C C . LEU A 1 129 ? 4.972 6.140 10.186 1.00 93.94 129 LEU A C 1
ATOM 1015 O O . LEU A 1 129 ? 4.504 6.564 11.241 1.00 93.94 129 LEU A O 1
ATOM 1019 N N . GLY A 1 130 ? 6.138 6.573 9.700 1.00 91.94 130 GLY A N 1
ATOM 1020 C CA . GLY A 1 130 ? 6.942 7.614 10.342 1.00 91.94 130 GLY A CA 1
ATOM 1021 C C . GLY A 1 130 ? 6.199 8.947 10.449 1.00 91.94 130 GLY A C 1
ATOM 1022 O O . GLY A 1 130 ? 6.199 9.566 11.512 1.00 91.94 130 GLY A O 1
ATOM 1023 N N . ARG A 1 131 ? 5.503 9.363 9.382 1.00 90.06 131 ARG A N 1
ATOM 1024 C CA . ARG A 1 131 ? 4.670 10.579 9.383 1.00 90.06 131 ARG A CA 1
ATOM 1025 C C . ARG A 1 131 ? 3.455 10.452 10.295 1.00 90.06 131 ARG A C 1
ATOM 1027 O O . ARG A 1 131 ? 3.163 11.387 11.028 1.00 90.06 131 ARG A O 1
ATOM 1034 N N . LEU A 1 132 ? 2.779 9.303 10.290 1.00 90.06 132 LEU A N 1
ATOM 1035 C CA . LEU A 1 132 ? 1.630 9.050 11.164 1.00 90.06 132 LEU A CA 1
ATOM 1036 C C . LEU A 1 132 ? 2.024 9.110 12.645 1.00 90.06 132 LEU A C 1
ATOM 1038 O O . LEU A 1 132 ? 1.338 9.747 13.437 1.00 90.06 132 LEU A O 1
ATOM 1042 N N . ARG A 1 133 ? 3.161 8.508 13.012 1.00 88.44 133 ARG A N 1
ATOM 1043 C CA . ARG A 1 133 ? 3.677 8.504 14.391 1.00 88.44 133 ARG A CA 1
ATOM 1044 C C . ARG A 1 133 ? 4.217 9.856 14.856 1.00 88.44 133 ARG A C 1
ATOM 1046 O O . ARG A 1 133 ? 4.467 10.013 16.048 1.00 88.44 133 ARG A O 1
ATOM 1053 N N . ASN A 1 134 ? 4.437 10.814 13.957 1.00 82.12 134 ASN A N 1
ATOM 1054 C CA . ASN A 1 134 ? 5.025 12.091 14.328 1.00 82.12 134 ASN A CA 1
ATOM 1055 C C . ASN A 1 134 ? 3.972 13.008 14.989 1.00 82.12 134 ASN A C 1
ATOM 1057 O O . ASN A 1 134 ? 3.041 13.453 14.317 1.00 82.12 134 ASN A O 1
ATOM 1061 N N . PRO A 1 135 ? 4.138 13.381 16.273 1.00 61.88 135 PRO A N 1
ATOM 1062 C CA . PRO A 1 135 ? 3.156 14.183 17.004 1.00 61.88 135 PRO A CA 1
ATOM 1063 C C . PRO A 1 135 ? 2.976 15.605 16.444 1.00 61.88 135 PRO A C 1
ATOM 1065 O O . PRO A 1 135 ? 1.960 16.247 16.704 1.00 61.88 135 PRO A O 1
ATOM 1068 N N . SER A 1 136 ? 3.923 16.107 15.644 1.00 60.50 136 SER A N 1
ATOM 1069 C CA . SER A 1 136 ? 3.802 17.413 14.977 1.00 60.50 136 SER A CA 1
ATOM 1070 C C . SER A 1 136 ? 2.860 17.412 13.762 1.00 60.50 136 SER A C 1
ATOM 1072 O O . SER A 1 136 ? 2.431 18.476 13.330 1.00 60.50 136 SER A O 1
ATOM 1074 N N . VAL A 1 137 ? 2.484 16.237 13.237 1.00 56.66 137 VAL A N 1
ATOM 1075 C CA . VAL A 1 137 ? 1.639 16.071 12.033 1.00 56.66 137 VAL A CA 1
ATOM 1076 C C . VAL A 1 137 ? 0.140 16.238 12.338 1.00 56.66 137 VAL A C 1
ATOM 1078 O O . VAL A 1 137 ? -0.673 16.416 11.426 1.00 56.66 137 VAL A O 1
ATOM 1081 N N . HIS A 1 138 ? -0.250 16.277 13.618 1.00 56.94 138 HIS A N 1
ATOM 1082 C CA . HIS A 1 138 ? -1.640 16.498 14.043 1.00 56.94 138 HIS A CA 1
ATOM 1083 C C . HIS A 1 138 ? -2.185 17.903 13.701 1.00 56.94 138 HIS A C 1
ATOM 1085 O O . HIS A 1 138 ? -3.387 18.138 13.818 1.00 56.94 138 HIS A O 1
ATOM 1091 N N . THR A 1 139 ? -1.352 18.817 13.193 1.00 52.53 139 THR A N 1
ATOM 1092 C CA . THR A 1 139 ? -1.746 20.125 12.650 1.00 52.53 139 THR A CA 1
ATOM 1093 C C . THR A 1 139 ? -1.769 20.098 11.109 1.00 52.53 139 THR A C 1
ATOM 1095 O O . THR A 1 139 ? -0.855 20.530 10.419 1.00 52.53 139 THR A O 1
ATOM 1098 N N . GLY A 1 140 ? -2.849 19.564 10.526 1.00 59.53 140 GLY A N 1
ATOM 1099 C CA . GLY A 1 140 ? -3.161 19.678 9.087 1.00 59.53 140 GLY A CA 1
ATOM 1100 C C . GLY A 1 140 ? -2.521 18.646 8.141 1.00 59.53 140 GLY A C 1
ATOM 1101 O O . GLY A 1 140 ? -3.203 18.192 7.218 1.00 59.53 140 GLY A O 1
ATOM 1102 N N . ASP A 1 141 ? -1.279 18.211 8.375 1.00 72.88 141 ASP A N 1
ATOM 1103 C CA . ASP A 1 141 ? -0.584 17.212 7.529 1.00 72.88 141 ASP A CA 1
ATOM 1104 C C . ASP A 1 141 ? -1.166 15.787 7.689 1.00 72.88 141 ASP A C 1
ATOM 1106 O O . ASP A 1 141 ? -1.175 14.984 6.749 1.00 72.88 141 ASP A O 1
ATOM 1110 N N . LEU A 1 142 ? -1.795 15.485 8.831 1.00 84.94 142 LEU A N 1
ATOM 1111 C CA . LEU A 1 142 ? -2.433 14.186 9.070 1.00 84.94 142 LEU A CA 1
ATOM 1112 C C . LEU A 1 142 ? -3.490 13.835 8.013 1.00 84.94 142 LEU A C 1
ATOM 1114 O O . LEU A 1 142 ? -3.552 12.695 7.559 1.00 84.94 142 LEU A O 1
ATOM 1118 N N . ARG A 1 143 ? -4.309 14.799 7.574 1.00 85.88 143 ARG A N 1
ATOM 1119 C CA . ARG A 1 143 ? -5.358 14.538 6.570 1.00 85.88 143 ARG A CA 1
ATOM 1120 C C . ARG A 1 143 ? -4.761 14.104 5.233 1.00 85.88 143 ARG A C 1
ATOM 1122 O O . ARG A 1 143 ? -5.272 13.176 4.606 1.00 85.88 143 ARG A O 1
ATOM 1129 N N . THR A 1 144 ? -3.702 14.778 4.795 1.00 87.31 144 THR A N 1
ATOM 1130 C CA . THR A 1 144 ? -3.000 14.461 3.545 1.00 87.31 144 THR A CA 1
ATOM 1131 C C . THR A 1 144 ? -2.321 13.101 3.656 1.00 87.31 144 THR A C 1
ATOM 1133 O O . THR A 1 144 ? -2.476 12.269 2.766 1.00 87.31 144 THR A O 1
ATOM 1136 N N . THR A 1 145 ? -1.659 12.840 4.78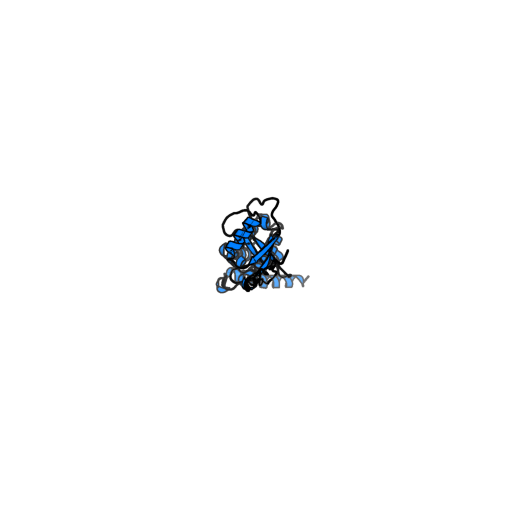6 1.00 90.12 145 THR A N 1
ATOM 1137 C CA . THR A 1 145 ? -1.032 11.546 5.094 1.00 90.12 145 THR A CA 1
ATOM 1138 C C . THR A 1 145 ? -2.047 10.400 5.067 1.00 90.12 145 THR A C 1
ATOM 1140 O O . THR A 1 145 ? -1.794 9.372 4.451 1.00 90.12 145 THR A O 1
ATOM 1143 N N . LEU A 1 146 ? -3.225 10.584 5.669 1.00 91.25 146 LEU A N 1
ATOM 1144 C CA . LEU A 1 146 ? -4.294 9.580 5.670 1.00 91.25 146 LEU A CA 1
ATOM 1145 C C . LEU A 1 146 ? -4.901 9.354 4.286 1.00 91.25 146 LEU A C 1
ATOM 1147 O O . LEU A 1 146 ? -5.226 8.226 3.938 1.00 91.25 146 LEU A O 1
ATOM 1151 N N . THR A 1 147 ? -5.055 10.413 3.492 1.00 90.75 147 THR A N 1
ATOM 1152 C CA . THR A 1 147 ? -5.567 10.291 2.117 1.00 90.75 147 THR A CA 1
ATOM 1153 C C . THR A 1 147 ? -4.608 9.466 1.259 1.00 90.75 147 THR A C 1
ATOM 1155 O O . THR A 1 147 ? -5.028 8.586 0.516 1.00 90.75 147 THR A O 1
ATOM 1158 N N . GLU A 1 148 ? -3.310 9.713 1.411 1.00 90.56 148 GLU A N 1
ATOM 1159 C CA . GLU A 1 148 ? -2.253 8.952 0.751 1.00 90.56 148 GLU A CA 1
ATOM 1160 C C . GLU A 1 148 ? -2.182 7.497 1.231 1.00 90.56 148 GLU A C 1
ATOM 1162 O O . GLU A 1 148 ? -2.024 6.598 0.410 1.00 90.56 148 GLU A O 1
ATOM 1167 N N . LEU A 1 149 ? -2.347 7.260 2.537 1.00 93.25 149 LEU A N 1
ATOM 1168 C CA . LEU A 1 149 ? -2.439 5.917 3.107 1.00 93.25 149 LEU A CA 1
ATOM 1169 C C . LEU A 1 149 ? -3.600 5.134 2.481 1.00 93.25 149 LEU A C 1
ATOM 1171 O O . LEU A 1 149 ? -3.380 4.048 1.958 1.00 93.25 149 LEU A O 1
ATOM 1175 N N . ILE A 1 150 ? -4.811 5.700 2.480 1.00 93.19 150 ILE A N 1
ATOM 1176 C CA . ILE A 1 150 ? -6.015 5.058 1.923 1.00 93.19 150 ILE A CA 1
ATOM 1177 C C . ILE A 1 150 ? -5.807 4.678 0.454 1.00 93.19 150 ILE A C 1
ATOM 1179 O O . ILE A 1 150 ? -6.164 3.572 0.059 1.00 93.19 150 ILE A O 1
ATOM 1183 N N . ALA A 1 151 ? -5.177 5.555 -0.332 1.00 90.88 151 ALA A N 1
ATOM 1184 C CA . ALA A 1 151 ? -4.882 5.297 -1.741 1.00 90.88 151 ALA A CA 1
ATOM 1185 C C . ALA A 1 151 ? -3.901 4.130 -1.969 1.00 90.88 151 ALA A C 1
ATOM 1187 O O . ALA A 1 151 ? -3.795 3.642 -3.088 1.00 90.88 151 ALA A O 1
ATOM 1188 N N . LEU A 1 152 ? -3.162 3.701 -0.942 1.00 92.06 152 LEU A N 1
ATOM 1189 C CA . LEU A 1 152 ? -2.211 2.588 -1.006 1.00 92.06 152 LEU A CA 1
ATOM 1190 C C . LEU A 1 152 ? -2.726 1.323 -0.315 1.00 92.06 152 LEU A C 1
ATOM 1192 O O . LEU A 1 152 ? -2.281 0.232 -0.656 1.00 92.06 152 LEU A O 1
ATOM 1196 N N . CYS A 1 153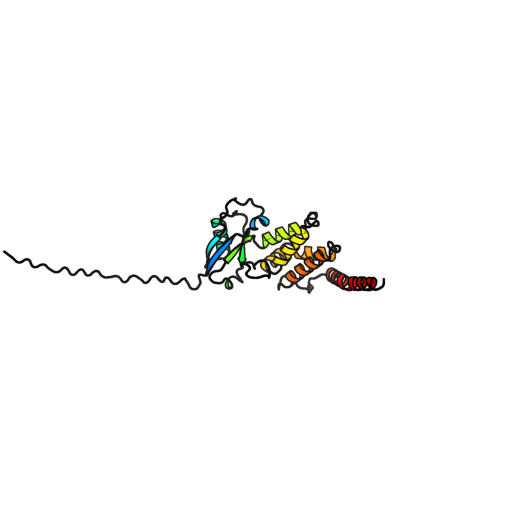 ? -3.666 1.440 0.628 1.00 93.12 153 CYS A N 1
ATOM 1197 C CA . CYS A 1 153 ? -4.211 0.305 1.376 1.00 93.12 153 CYS A CA 1
ATOM 1198 C C . CYS A 1 153 ? -4.865 -0.760 0.488 1.00 93.12 153 CYS A C 1
ATOM 1200 O O . CYS A 1 153 ? -4.910 -1.914 0.891 1.00 93.12 153 CYS A O 1
ATOM 1202 N N . GLY A 1 154 ? -5.346 -0.399 -0.706 1.00 90.12 154 GLY A N 1
ATOM 1203 C CA . GLY A 1 154 ? -5.895 -1.354 -1.674 1.00 90.12 154 GLY A CA 1
ATOM 1204 C C . GLY A 1 154 ? -4.849 -2.243 -2.359 1.00 90.12 154 GLY A C 1
ATOM 1205 O O . GLY A 1 154 ? -5.215 -3.227 -2.992 1.00 90.12 154 GLY A O 1
ATOM 1206 N N . ASP A 1 155 ? -3.554 -1.943 -2.235 1.00 92.25 155 ASP A N 1
ATOM 1207 C CA . ASP A 1 155 ? -2.481 -2.755 -2.808 1.00 92.25 155 ASP A CA 1
ATOM 1208 C C . ASP A 1 155 ? -1.917 -3.751 -1.784 1.00 92.25 155 ASP A C 1
ATOM 1210 O O . ASP A 1 155 ? -1.428 -3.370 -0.717 1.00 92.25 155 ASP A O 1
ATOM 1214 N N . ILE A 1 156 ? -1.925 -5.041 -2.135 1.00 92.38 156 ILE A N 1
ATOM 1215 C CA . ILE A 1 156 ? -1.471 -6.118 -1.244 1.00 92.38 156 ILE A CA 1
ATOM 1216 C C . ILE A 1 156 ? 0.029 -6.045 -0.921 1.00 92.38 156 ILE A C 1
ATOM 1218 O O . ILE A 1 156 ? 0.443 -6.411 0.180 1.00 92.38 156 ILE A O 1
ATOM 1222 N N . SER A 1 157 ? 0.859 -5.546 -1.843 1.00 93.88 157 SER A N 1
ATOM 1223 C CA . SER A 1 157 ? 2.307 -5.424 -1.627 1.00 93.88 157 SER A CA 1
ATOM 1224 C C . SER A 1 157 ? 2.599 -4.362 -0.574 1.00 93.88 157 SER A C 1
ATOM 1226 O O . SER A 1 157 ? 3.425 -4.578 0.316 1.00 93.88 157 SER A O 1
ATOM 1228 N N . PHE A 1 158 ? 1.898 -3.230 -0.648 1.00 95.50 158 PHE A N 1
ATOM 1229 C CA . PHE A 1 158 ? 1.933 -2.200 0.381 1.00 95.50 158 PHE A CA 1
ATOM 1230 C C . PHE A 1 158 ? 1.363 -2.718 1.699 1.00 95.50 158 PHE A C 1
ATOM 1232 O O . PHE A 1 158 ? 2.040 -2.618 2.720 1.00 95.50 158 PHE A O 1
ATOM 1239 N N . ALA A 1 159 ? 0.167 -3.312 1.685 1.00 95.88 159 ALA A N 1
ATOM 1240 C CA . ALA A 1 159 ? -0.497 -3.810 2.887 1.00 95.88 159 ALA A CA 1
ATOM 1241 C C . ALA A 1 159 ? 0.376 -4.821 3.650 1.00 95.88 159 ALA A C 1
ATOM 1243 O O . ALA A 1 159 ? 0.499 -4.723 4.872 1.00 95.88 159 ALA A O 1
ATOM 1244 N N . ALA A 1 160 ? 1.049 -5.731 2.941 1.00 95.81 160 ALA A N 1
ATOM 1245 C CA . ALA A 1 160 ? 1.962 -6.705 3.533 1.00 95.81 160 ALA A CA 1
ATOM 1246 C C . ALA A 1 160 ? 3.186 -6.046 4.194 1.00 95.81 160 ALA A C 1
ATOM 1248 O O . ALA A 1 160 ? 3.546 -6.410 5.315 1.00 95.81 160 ALA A O 1
ATOM 1249 N N . GLN A 1 161 ? 3.818 -5.060 3.543 1.00 96.19 161 GLN A N 1
ATOM 1250 C CA . GLN A 1 161 ? 4.942 -4.336 4.156 1.00 96.19 161 GLN A CA 1
ATOM 1251 C C . GLN A 1 161 ? 4.485 -3.468 5.328 1.00 96.19 161 GLN A C 1
ATOM 1253 O O . GLN A 1 161 ? 5.143 -3.441 6.364 1.00 96.19 161 GLN A O 1
ATOM 1258 N N . PHE A 1 162 ? 3.337 -2.805 5.203 1.00 97.12 162 PHE A N 1
ATOM 1259 C CA . PHE A 1 162 ? 2.772 -1.978 6.263 1.00 97.12 162 PHE A CA 1
ATOM 1260 C C . PHE A 1 162 ? 2.428 -2.807 7.506 1.00 97.12 162 PHE A C 1
ATOM 1262 O O . PHE A 1 162 ? 2.725 -2.387 8.623 1.00 97.12 162 PHE A O 1
ATOM 1269 N N . MET A 1 163 ? 1.892 -4.018 7.327 1.00 96.38 163 MET A N 1
ATOM 1270 C CA . MET A 1 163 ? 1.706 -4.989 8.410 1.00 96.38 163 MET A CA 1
ATOM 1271 C C . MET A 1 163 ? 3.042 -5.389 9.042 1.00 96.38 163 MET A C 1
ATOM 1273 O O . MET A 1 163 ? 3.194 -5.309 10.258 1.00 96.38 163 MET A O 1
ATOM 1277 N N . ARG A 1 164 ? 4.031 -5.765 8.222 1.00 96.31 164 ARG A N 1
ATOM 1278 C CA . ARG A 1 164 ? 5.352 -6.227 8.678 1.00 96.31 164 ARG A CA 1
ATOM 1279 C C . ARG A 1 164 ? 6.057 -5.226 9.597 1.00 96.31 164 ARG A C 1
ATOM 1281 O O . ARG A 1 164 ? 6.772 -5.646 10.501 1.00 96.31 164 ARG A O 1
ATOM 1288 N N . ILE A 1 165 ? 5.868 -3.926 9.374 1.00 96.12 165 ILE A N 1
ATOM 1289 C CA . ILE A 1 165 ? 6.489 -2.863 10.181 1.00 96.12 165 ILE A CA 1
ATOM 1290 C C . ILE A 1 165 ? 5.613 -2.369 11.351 1.00 96.12 165 ILE A C 1
ATOM 1292 O O . ILE A 1 165 ? 5.935 -1.352 11.971 1.00 96.12 165 ILE A O 1
ATOM 1296 N N . GLY A 1 166 ? 4.509 -3.060 11.662 1.00 95.94 166 GLY A N 1
ATOM 1297 C CA . GLY A 1 166 ? 3.607 -2.716 12.771 1.00 95.94 166 GLY A CA 1
ATOM 1298 C C . GLY A 1 166 ? 2.679 -1.534 12.477 1.00 95.94 166 GLY A C 1
ATOM 1299 O O . GLY A 1 166 ? 2.298 -0.786 13.379 1.00 95.94 166 GLY A O 1
ATOM 1300 N N . GLY A 1 167 ? 2.348 -1.304 11.205 1.00 96.31 167 GLY A N 1
ATOM 1301 C CA . GLY A 1 167 ? 1.417 -0.254 10.795 1.00 96.31 167 GLY A CA 1
ATOM 1302 C C . GLY A 1 167 ? -0.036 -0.556 11.171 1.00 96.31 167 GLY A C 1
ATOM 1303 O O . GLY A 1 167 ? -0.773 0.361 11.521 1.00 96.31 167 GLY A O 1
ATOM 1304 N N . TYR A 1 168 ? -0.435 -1.832 11.157 1.00 95.81 168 TYR A N 1
ATOM 1305 C CA . TYR A 1 168 ? -1.774 -2.265 11.578 1.00 95.81 168 TYR A CA 1
ATOM 1306 C C . TYR A 1 168 ? -1.967 -2.020 13.073 1.00 95.81 168 TYR A C 1
ATOM 1308 O O . TYR A 1 168 ? -2.928 -1.361 13.459 1.00 95.81 168 TYR A O 1
ATOM 1316 N N . ASP A 1 169 ? -1.007 -2.467 13.887 1.00 94.81 169 ASP A N 1
ATOM 1317 C CA . ASP A 1 169 ? -1.011 -2.276 15.342 1.00 94.81 169 ASP A CA 1
ATOM 1318 C C . ASP A 1 169 ? -1.142 -0.797 15.709 1.00 94.81 169 ASP A C 1
ATOM 1320 O O . ASP A 1 169 ? -1.920 -0.433 16.583 1.00 94.81 169 ASP A O 1
ATOM 1324 N N . TYR A 1 170 ? -0.441 0.077 14.979 1.00 94.75 170 TYR A N 1
ATOM 1325 C CA . TYR A 1 170 ? -0.554 1.519 15.170 1.00 94.75 170 TYR A CA 1
ATOM 1326 C C . TYR A 1 170 ? -1.967 2.049 14.865 1.00 94.75 170 TYR A C 1
ATOM 1328 O O . TYR A 1 170 ? -2.480 2.887 15.604 1.00 94.75 170 TYR A O 1
ATOM 1336 N N . ILE A 1 171 ? -2.619 1.579 13.793 1.00 94.25 171 ILE A N 1
ATOM 1337 C CA . ILE A 1 171 ? -3.996 1.993 13.478 1.00 94.25 171 ILE A CA 1
ATOM 1338 C C . ILE A 1 171 ? -4.971 1.507 14.559 1.00 94.25 171 ILE A C 1
ATOM 1340 O O . ILE A 1 171 ? -5.825 2.288 14.984 1.00 94.25 171 ILE A O 1
ATOM 1344 N N . PHE A 1 172 ? -4.829 0.262 15.027 1.00 94.06 172 PHE A N 1
ATOM 1345 C CA . PHE A 1 172 ? -5.616 -0.263 16.148 1.00 94.06 172 PHE A CA 1
ATOM 1346 C C . PHE A 1 172 ? -5.429 0.591 17.400 1.00 94.06 172 PHE A C 1
ATOM 1348 O O . PHE A 1 172 ? -6.413 1.099 17.934 1.00 94.06 172 PHE A O 1
ATOM 1355 N N . GLU A 1 173 ? -4.181 0.860 17.783 1.00 92.88 173 GLU A N 1
ATOM 1356 C CA . GLU A 1 173 ? -3.837 1.678 18.945 1.00 92.88 173 GLU A CA 1
ATOM 1357 C C . GLU A 1 173 ? -4.471 3.076 18.875 1.00 92.88 173 GLU A C 1
ATOM 1359 O O . GLU A 1 173 ? -5.033 3.560 19.859 1.00 92.88 173 GLU A O 1
ATOM 1364 N N . VAL A 1 174 ? -4.414 3.734 17.711 1.00 90.50 174 VAL A N 1
ATOM 1365 C CA . VAL A 1 174 ? -5.020 5.060 17.502 1.00 90.50 174 VAL A CA 1
ATOM 1366 C C . VAL A 1 174 ? -6.531 5.030 17.728 1.00 90.50 174 VAL A C 1
ATOM 1368 O O . VAL A 1 174 ? -7.082 5.978 18.301 1.00 90.50 174 VAL A O 1
ATOM 1371 N N . ILE A 1 175 ? -7.204 3.969 17.276 1.00 90.06 175 ILE A N 1
ATOM 1372 C CA . ILE A 1 175 ? -8.658 3.821 17.393 1.00 90.06 175 ILE A CA 1
ATOM 1373 C C . ILE A 1 175 ? -9.051 3.467 18.830 1.00 90.06 175 ILE A C 1
ATOM 1375 O O . ILE A 1 175 ? -9.921 4.136 19.390 1.00 90.06 175 ILE A O 1
ATOM 1379 N N . GLU A 1 176 ? -8.397 2.477 19.437 1.00 90.56 176 GLU A N 1
ATOM 1380 C CA . GLU A 1 176 ? -8.654 2.007 20.807 1.00 90.56 176 GLU A CA 1
ATOM 1381 C C . GLU A 1 176 ? -8.439 3.125 21.831 1.00 90.56 176 GLU A C 1
ATOM 1383 O O . GLU A 1 176 ? -9.342 3.453 22.604 1.00 90.56 176 GLU A O 1
ATOM 1388 N N . LYS A 1 177 ? -7.290 3.812 21.764 1.00 88.31 177 LYS A N 1
ATOM 1389 C CA . LYS A 1 177 ? -6.960 4.926 22.670 1.00 88.31 177 LYS A CA 1
ATOM 1390 C C . LYS A 1 177 ? -7.726 6.211 22.361 1.00 88.31 177 LYS A C 1
ATOM 1392 O O . LYS A 1 177 ? -7.598 7.188 23.095 1.00 88.31 177 LYS A O 1
ATOM 1397 N N . GLY A 1 178 ? -8.498 6.247 21.273 1.00 83.00 178 GLY A N 1
ATOM 1398 C CA . GLY A 1 178 ? -9.282 7.415 20.883 1.00 83.00 178 GLY A CA 1
ATOM 1399 C C . GLY A 1 178 ? -8.436 8.650 20.564 1.00 83.00 178 GLY A C 1
ATOM 1400 O O . GLY A 1 178 ? -8.924 9.767 20.714 1.00 83.00 178 GLY A O 1
ATOM 1401 N N . LEU A 1 179 ? -7.195 8.481 20.088 1.00 82.44 179 LEU A N 1
ATOM 1402 C CA . LEU A 1 179 ? -6.252 9.591 19.847 1.00 82.44 179 LEU A CA 1
ATOM 1403 C C . LEU A 1 179 ? -6.747 10.598 18.796 1.00 82.44 179 LEU A C 1
ATOM 1405 O O . LEU A 1 179 ? -6.229 11.705 18.694 1.00 82.44 179 LEU A O 1
ATOM 1409 N N . CYS A 1 180 ? -7.735 10.210 17.988 1.00 78.50 180 CYS A N 1
ATOM 1410 C CA . CYS A 1 180 ? -8.370 11.048 16.972 1.00 78.50 180 CYS A CA 1
ATOM 1411 C C . CYS A 1 180 ? -9.883 11.225 17.197 1.00 78.50 180 CYS A C 1
ATOM 1413 O O . CYS A 1 180 ? -10.588 11.585 16.254 1.00 78.50 180 CYS A O 1
ATOM 1415 N N . ALA A 1 181 ? -10.393 10.970 18.409 1.00 72.44 181 ALA A N 1
ATOM 1416 C CA . ALA A 1 181 ? -11.827 11.043 18.711 1.00 72.44 181 ALA A CA 1
ATOM 1417 C C . ALA A 1 181 ? -12.423 12.446 18.485 1.00 72.44 181 ALA A C 1
ATOM 1419 O O . ALA A 1 181 ? -13.571 12.563 18.059 1.00 72.44 181 ALA A O 1
ATOM 1420 N N . ASP A 1 182 ? -11.623 13.499 18.670 1.00 75.19 182 ASP A N 1
ATOM 1421 C CA . ASP A 1 182 ? -12.048 14.891 18.466 1.00 75.19 182 ASP A CA 1
ATOM 1422 C C . ASP A 1 182 ? -12.275 15.247 16.984 1.00 75.19 182 ASP A C 1
ATOM 1424 O O . ASP A 1 182 ? -12.927 16.240 16.662 1.00 75.19 182 ASP A O 1
ATOM 1428 N N . SER A 1 183 ? -11.757 14.434 16.053 1.00 82.50 183 SER A N 1
ATOM 1429 C CA . SER A 1 183 ? -11.901 14.632 14.609 1.00 82.50 183 SER A CA 1
ATOM 1430 C C . SER A 1 183 ? -12.593 13.437 13.964 1.00 82.50 183 SER A C 1
ATOM 1432 O O . SER A 1 183 ? -11.954 12.476 13.524 1.00 82.50 183 SER A O 1
ATOM 1434 N N . VAL A 1 184 ? -13.913 13.549 13.782 1.00 83.00 184 VAL A N 1
ATOM 1435 C CA . VAL A 1 184 ? -14.732 12.565 13.043 1.00 83.00 184 VAL A CA 1
ATOM 1436 C C . VAL A 1 184 ? -14.140 12.263 11.658 1.00 83.00 184 VAL A C 1
ATOM 1438 O O . VAL A 1 184 ? -14.171 11.127 11.182 1.00 83.00 184 VAL A O 1
ATOM 1441 N N . SER A 1 185 ? -13.551 13.274 11.014 1.00 85.88 185 SER A N 1
ATOM 1442 C CA . SER A 1 185 ? -12.926 13.148 9.695 1.00 85.88 185 SER A CA 1
ATOM 1443 C C . SER A 1 185 ? -11.626 12.332 9.720 1.00 85.88 185 SER A C 1
ATOM 1445 O O . SER A 1 185 ? -11.326 11.626 8.759 1.00 85.88 185 SER A O 1
ATOM 1447 N N . SER A 1 186 ? -10.840 12.415 10.794 1.00 87.19 186 SER A N 1
ATOM 1448 C CA . SER A 1 186 ? -9.623 11.608 10.949 1.00 87.19 186 SER A CA 1
ATOM 1449 C C . SER A 1 186 ? -9.977 10.176 11.342 1.00 87.19 186 SER A C 1
ATOM 1451 O O . SER A 1 186 ? -9.479 9.234 10.734 1.00 87.19 186 SER A O 1
ATOM 1453 N N . GLN A 1 187 ? -10.897 10.013 12.296 1.00 87.44 187 GLN A N 1
ATOM 1454 C CA . GLN A 1 187 ? -11.357 8.705 12.763 1.00 87.44 187 GLN A CA 1
ATOM 1455 C C . GLN A 1 187 ? -11.972 7.871 11.628 1.00 87.44 187 GLN A C 1
ATOM 1457 O O . GLN A 1 187 ? -11.611 6.711 11.454 1.00 87.44 187 GLN A O 1
ATOM 1462 N N . SER A 1 188 ? -12.849 8.464 10.810 1.00 90.12 188 SER A N 1
ATOM 1463 C CA . SER A 1 188 ? -13.438 7.778 9.645 1.00 90.12 188 SER A CA 1
ATOM 1464 C C . SER A 1 188 ? -12.390 7.325 8.627 1.00 90.12 188 SER A C 1
ATOM 1466 O O . SER A 1 188 ? -12.504 6.227 8.091 1.00 90.12 188 SER A O 1
ATOM 1468 N N . ARG A 1 189 ? -11.337 8.118 8.398 1.00 91.56 189 ARG A N 1
ATOM 1469 C CA . ARG A 1 189 ? -10.238 7.743 7.496 1.00 91.56 189 ARG A CA 1
ATOM 1470 C C . ARG A 1 189 ? -9.377 6.608 8.042 1.00 91.56 189 ARG A C 1
ATOM 1472 O O . ARG A 1 189 ? -9.004 5.733 7.271 1.00 91.56 189 ARG A O 1
ATOM 1479 N N . PHE A 1 190 ? -9.086 6.591 9.342 1.00 93.19 190 PHE A N 1
ATOM 1480 C CA . PHE A 1 190 ? -8.396 5.454 9.963 1.00 93.19 190 PHE A CA 1
ATOM 1481 C C . PHE A 1 190 ? -9.214 4.165 9.842 1.00 93.19 190 PHE A C 1
ATOM 1483 O O . PHE A 1 190 ? -8.663 3.133 9.477 1.00 93.19 190 PHE A O 1
ATOM 1490 N N . LEU A 1 191 ? -10.530 4.237 10.066 1.00 93.38 191 LEU A N 1
ATOM 1491 C CA . LEU A 1 191 ? -11.430 3.094 9.887 1.00 93.38 191 LEU A CA 1
ATOM 1492 C C . LEU A 1 191 ? -11.495 2.630 8.428 1.00 93.38 191 LEU A C 1
ATOM 1494 O O . LEU A 1 191 ? -11.451 1.433 8.168 1.00 93.38 191 LEU A O 1
ATOM 1498 N N . GLN A 1 192 ? -11.555 3.563 7.475 1.00 94.44 192 GLN A N 1
ATOM 1499 C CA . GLN A 1 192 ? -11.522 3.243 6.048 1.00 94.44 192 GLN A CA 1
ATOM 1500 C C . GLN A 1 192 ? -10.205 2.566 5.650 1.00 94.44 192 GLN A C 1
ATOM 1502 O O . GLN A 1 192 ? -10.227 1.553 4.957 1.00 94.44 192 GLN A O 1
ATOM 1507 N N . ALA A 1 193 ? -9.067 3.103 6.100 1.00 94.56 193 ALA A N 1
ATOM 1508 C CA . ALA A 1 193 ? -7.759 2.505 5.854 1.00 94.56 193 ALA A CA 1
ATOM 1509 C C . ALA A 1 193 ? -7.679 1.093 6.447 1.00 94.56 193 ALA A C 1
ATOM 1511 O O . ALA A 1 193 ? -7.265 0.169 5.755 1.00 94.56 193 ALA A O 1
ATOM 1512 N N . LEU A 1 194 ? -8.131 0.911 7.693 1.00 94.81 194 LEU A N 1
ATOM 1513 C CA . LEU A 1 194 ? -8.159 -0.395 8.347 1.00 94.81 194 LEU A CA 1
ATOM 1514 C C . LEU A 1 194 ? -9.027 -1.398 7.580 1.00 94.81 194 LEU A C 1
ATOM 1516 O O . LEU A 1 194 ? -8.593 -2.521 7.362 1.00 94.81 194 LEU A O 1
ATOM 1520 N N . LEU A 1 195 ? -10.213 -0.991 7.124 1.00 93.94 195 LEU A N 1
ATOM 1521 C CA . LEU A 1 195 ? -11.099 -1.860 6.350 1.00 93.94 195 LEU A CA 1
ATOM 1522 C C . LEU A 1 195 ? -10.440 -2.334 5.048 1.00 93.94 195 LEU A C 1
ATOM 1524 O O . LEU A 1 195 ? -10.463 -3.525 4.764 1.00 93.94 195 LEU A O 1
ATOM 1528 N N . LEU A 1 196 ? -9.817 -1.422 4.293 1.00 94.31 196 LEU A N 1
ATOM 1529 C CA . LEU A 1 196 ? -9.101 -1.763 3.057 1.00 94.31 196 LEU A CA 1
ATOM 1530 C C . LEU A 1 196 ? -7.914 -2.697 3.315 1.00 94.31 196 LEU A C 1
ATOM 1532 O O . LEU A 1 196 ? -7.662 -3.612 2.542 1.00 94.31 196 LEU A O 1
ATOM 1536 N N . LEU A 1 197 ? -7.192 -2.477 4.413 1.00 94.69 197 LEU A N 1
ATOM 1537 C CA . LEU A 1 197 ? -6.077 -3.326 4.824 1.00 94.69 197 LEU A CA 1
ATOM 1538 C C . LEU A 1 197 ? -6.542 -4.741 5.202 1.00 94.69 197 LEU A C 1
ATOM 1540 O O . LEU A 1 197 ? -5.910 -5.723 4.824 1.00 94.69 197 LEU A O 1
ATOM 1544 N N . MET A 1 198 ? -7.664 -4.849 5.912 1.00 93.81 198 MET A N 1
ATOM 1545 C CA . MET A 1 198 ? -8.240 -6.124 6.348 1.00 93.81 198 MET A CA 1
ATOM 1546 C C . MET A 1 198 ? -8.946 -6.909 5.236 1.00 93.81 198 MET A C 1
ATOM 1548 O O . MET A 1 198 ? -9.208 -8.095 5.417 1.00 93.81 198 MET A O 1
ATOM 1552 N N . ASP A 1 199 ? -9.245 -6.278 4.100 1.00 93.06 199 ASP A N 1
ATOM 1553 C CA . ASP A 1 199 ? -9.832 -6.951 2.934 1.00 93.06 199 ASP A CA 1
ATOM 1554 C C . ASP A 1 199 ? -8.812 -7.848 2.202 1.00 93.06 199 ASP A C 1
ATOM 1556 O O . ASP A 1 199 ? -9.177 -8.731 1.424 1.00 93.06 199 ASP A O 1
ATOM 1560 N N . HIS A 1 200 ? -7.514 -7.679 2.487 1.00 92.75 200 HIS A N 1
ATOM 1561 C CA . HIS A 1 200 ? -6.463 -8.518 1.915 1.00 92.75 200 HIS A CA 1
ATOM 1562 C C . HIS A 1 200 ? -6.415 -9.900 2.577 1.00 92.75 200 HIS A C 1
ATOM 1564 O O . HIS A 1 200 ? -6.111 -10.015 3.772 1.00 92.75 200 HIS A O 1
ATOM 1570 N N . PRO A 1 201 ? -6.623 -10.986 1.813 1.00 88.75 201 PRO A N 1
ATOM 1571 C CA . PRO A 1 201 ? -6.628 -12.328 2.369 1.00 88.75 201 PRO A CA 1
ATOM 1572 C C . PRO A 1 201 ? -5.240 -12.719 2.889 1.00 88.75 201 PRO A C 1
ATOM 1574 O O . PRO A 1 201 ? -4.224 -12.535 2.220 1.00 88.75 201 PRO A O 1
ATOM 1577 N N . GLY A 1 202 ? -5.205 -13.323 4.077 1.00 88.75 202 GLY A N 1
ATOM 1578 C CA . GLY A 1 202 ? -3.986 -13.885 4.661 1.00 88.75 202 GLY A CA 1
ATOM 1579 C C . GLY A 1 202 ? -3.084 -12.897 5.403 1.00 88.75 202 GLY A C 1
ATOM 1580 O O . GLY A 1 202 ? -2.063 -13.338 5.929 1.00 88.75 202 GLY A O 1
ATOM 1581 N N . LEU A 1 203 ? -3.445 -11.610 5.482 1.00 92.50 203 LEU A N 1
ATOM 1582 C CA . LEU A 1 203 ? -2.710 -10.622 6.283 1.00 92.50 203 LEU A CA 1
ATOM 1583 C C . LEU A 1 203 ? -3.241 -10.541 7.721 1.00 92.50 203 LEU A C 1
ATOM 1585 O O . LEU A 1 203 ? -2.515 -10.865 8.656 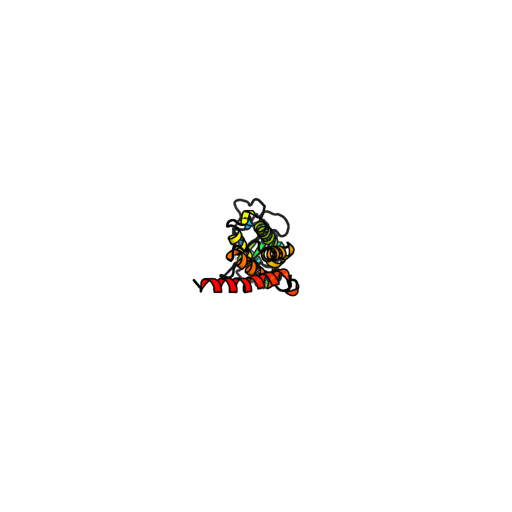1.00 92.50 203 LEU A O 1
ATOM 1589 N N . LEU A 1 204 ? -4.514 -10.172 7.902 1.00 92.62 204 LEU A N 1
ATOM 1590 C CA . LEU A 1 204 ? -5.156 -10.096 9.216 1.00 92.62 204 LEU A CA 1
ATOM 1591 C C . LEU A 1 204 ? -6.547 -10.730 9.175 1.00 92.62 204 LEU A C 1
ATOM 1593 O O . LEU A 1 204 ? -7.366 -10.396 8.322 1.00 92.62 204 LEU A O 1
ATOM 1597 N N . TYR A 1 205 ? -6.840 -11.604 10.133 1.00 89.81 205 TYR A N 1
ATOM 1598 C CA . TYR A 1 205 ? -8.172 -12.175 10.310 1.00 89.81 205 TYR A CA 1
ATOM 1599 C C . TYR A 1 205 ? -8.942 -11.433 11.404 1.00 89.81 205 TYR A C 1
ATOM 1601 O O . TYR A 1 205 ? -8.380 -11.076 12.437 1.00 89.81 205 TYR A O 1
ATOM 1609 N N . TRP A 1 206 ? -10.260 -11.287 11.235 1.00 89.38 206 TRP A N 1
ATOM 1610 C CA . TRP A 1 206 ? -11.144 -10.684 12.245 1.00 89.38 206 TRP A CA 1
ATOM 1611 C C . TRP A 1 206 ? -11.061 -11.360 13.621 1.00 89.38 206 TRP A C 1
ATOM 1613 O O . TRP A 1 206 ? -11.275 -10.708 14.633 1.00 89.38 206 TRP A O 1
ATOM 1623 N N . SER A 1 207 ? -10.693 -12.643 13.680 1.00 89.94 207 SER A N 1
ATOM 1624 C CA . SER A 1 207 ? -10.473 -13.372 14.936 1.00 89.94 207 SER A CA 1
ATOM 1625 C C . SER A 1 207 ? -9.251 -12.903 15.734 1.00 89.94 207 SER A C 1
ATOM 1627 O O . SER A 1 207 ? -9.084 -13.319 16.874 1.00 89.94 207 SER A O 1
ATOM 1629 N N . GLN A 1 208 ? -8.361 -12.113 15.129 1.00 91.00 208 GLN A N 1
ATOM 1630 C CA . GLN A 1 208 ? -7.175 -11.542 15.778 1.00 91.00 208 GLN A CA 1
ATOM 1631 C C . GLN A 1 208 ? -7.430 -10.124 16.305 1.00 91.00 208 GLN A C 1
ATOM 1633 O O . GLN A 1 208 ? -6.566 -9.559 16.970 1.00 91.00 208 GLN A O 1
ATOM 1638 N N . VAL A 1 209 ? -8.591 -9.543 15.993 1.00 92.62 209 VAL A N 1
ATOM 1639 C CA . VAL A 1 209 ? -8.990 -8.219 16.472 1.00 92.62 209 VAL A CA 1
ATOM 1640 C C . VAL A 1 209 ? -9.341 -8.306 17.957 1.00 92.62 209 VAL A C 1
ATOM 1642 O O . VAL A 1 209 ? -10.004 -9.248 18.385 1.00 92.62 209 VAL A O 1
ATOM 1645 N N . SER A 1 210 ? -8.885 -7.329 18.741 1.00 93.56 210 SER A N 1
ATOM 1646 C CA . SER A 1 210 ? -9.098 -7.289 20.187 1.00 93.56 210 SER A CA 1
ATOM 1647 C C . SER A 1 210 ? -10.567 -7.007 20.549 1.00 93.56 210 SER A C 1
ATOM 1649 O O . SER A 1 210 ? -11.278 -6.271 19.856 1.00 93.56 210 SER A O 1
ATOM 1651 N N . ASP A 1 211 ? -11.014 -7.525 21.696 1.00 92.50 211 ASP A N 1
ATOM 1652 C CA . ASP A 1 211 ? -12.330 -7.184 22.257 1.00 92.50 211 ASP A CA 1
ATOM 1653 C C . ASP A 1 211 ? -12.432 -5.691 22.621 1.00 92.50 211 ASP A C 1
ATOM 1655 O O . ASP A 1 211 ? -13.518 -5.104 22.580 1.00 92.50 211 ASP A O 1
ATOM 1659 N N . GLU A 1 212 ? -11.300 -5.059 22.952 1.00 91.44 212 GLU A N 1
ATOM 1660 C CA . GLU A 1 212 ? -11.204 -3.625 23.240 1.00 91.44 212 GLU A CA 1
ATOM 1661 C C . GLU A 1 212 ? -11.558 -2.794 22.005 1.00 91.44 212 GLU A C 1
ATOM 1663 O O . GLU A 1 212 ? -12.425 -1.917 22.072 1.00 91.44 212 GLU A O 1
ATOM 1668 N N . PHE A 1 213 ? -10.974 -3.129 20.853 1.00 92.06 213 PHE A N 1
ATOM 1669 C CA . PHE A 1 213 ? -11.307 -2.497 19.584 1.00 92.06 213 PHE A CA 1
ATOM 1670 C C . PHE A 1 213 ? -12.790 -2.667 19.253 1.00 92.06 213 PHE A C 1
ATOM 1672 O O . PHE A 1 213 ? -13.472 -1.687 18.948 1.00 92.06 213 PHE A O 1
ATOM 1679 N N . VAL A 1 214 ? -13.318 -3.893 19.347 1.00 91.50 214 VAL A N 1
ATOM 1680 C CA . VAL A 1 214 ? -14.733 -4.182 19.049 1.00 91.50 214 VAL A CA 1
ATOM 1681 C C . VAL A 1 214 ? -15.657 -3.359 19.947 1.00 91.50 214 VAL A C 1
ATOM 1683 O O . VAL A 1 214 ? -16.603 -2.733 19.457 1.00 91.50 214 VAL A O 1
ATOM 1686 N N . SER A 1 215 ? -15.348 -3.291 21.242 1.00 90.81 215 SER A N 1
ATOM 1687 C CA . SER A 1 215 ? -16.088 -2.475 22.208 1.00 90.81 215 SER A CA 1
ATOM 1688 C C . SER A 1 215 ? -16.051 -0.995 21.824 1.00 90.81 215 SER A C 1
ATOM 1690 O O . SER A 1 215 ? -17.091 -0.335 21.806 1.00 90.81 215 SER A O 1
ATOM 1692 N N . LYS A 1 216 ? -14.887 -0.480 21.408 1.00 89.19 216 LYS A N 1
ATOM 1693 C CA . LYS A 1 216 ? -14.732 0.912 20.970 1.00 89.19 216 LYS A CA 1
ATOM 1694 C C . LYS A 1 216 ? -15.558 1.238 19.729 1.00 89.19 216 LYS A C 1
ATOM 1696 O O . LYS A 1 216 ? -16.164 2.309 19.644 1.00 89.19 216 LYS A O 1
ATOM 1701 N N . ILE A 1 217 ? -15.615 0.339 18.750 1.00 88.69 217 ILE A N 1
ATOM 1702 C CA . ILE A 1 217 ? -16.468 0.523 17.568 1.00 88.69 217 ILE A CA 1
ATOM 1703 C C . ILE A 1 217 ? -17.949 0.517 17.964 1.00 88.69 217 ILE A C 1
ATOM 1705 O O . ILE A 1 217 ? -18.698 1.391 17.522 1.00 88.69 217 ILE A O 1
ATOM 1709 N N . ALA A 1 218 ? -18.365 -0.394 18.845 1.00 87.94 218 ALA A N 1
ATOM 1710 C CA . ALA A 1 218 ? -19.739 -0.450 19.342 1.00 87.94 218 ALA A CA 1
ATOM 1711 C C . ALA A 1 218 ? -20.142 0.824 20.111 1.00 87.94 218 ALA A C 1
ATOM 1713 O O . ALA A 1 218 ? -21.247 1.341 19.917 1.00 87.94 218 ALA A O 1
ATOM 1714 N N . GLU A 1 219 ? -19.246 1.389 20.926 1.00 85.75 219 GLU A N 1
ATOM 1715 C CA . GLU A 1 219 ? -19.438 2.691 21.583 1.00 85.75 219 GLU A CA 1
ATOM 1716 C C . GLU A 1 219 ? -19.654 3.821 20.572 1.00 85.75 219 GLU A C 1
ATOM 1718 O O . GLU A 1 219 ? -20.541 4.652 20.757 1.00 85.75 219 GLU A O 1
ATOM 1723 N N . ASN A 1 220 ? -18.887 3.855 19.480 1.00 81.44 220 ASN A N 1
ATOM 1724 C CA . ASN A 1 220 ? -19.035 4.893 18.456 1.00 81.44 220 ASN A CA 1
ATOM 1725 C C . ASN A 1 220 ? -20.404 4.844 17.756 1.00 81.44 220 ASN A C 1
ATOM 1727 O O . ASN A 1 220 ? -20.929 5.890 17.371 1.00 81.44 220 ASN A O 1
ATOM 1731 N N . ILE A 1 221 ? -20.992 3.653 17.611 1.00 80.44 221 ILE A N 1
ATOM 1732 C CA . ILE A 1 221 ? -22.323 3.456 17.016 1.00 80.44 221 ILE A CA 1
ATOM 1733 C C . ILE A 1 221 ? -23.421 3.824 18.025 1.00 80.44 221 ILE A C 1
ATOM 1735 O O . ILE A 1 221 ? -24.345 4.572 17.711 1.00 80.44 221 ILE A O 1
ATOM 1739 N N . THR A 1 222 ? -23.309 3.330 19.260 1.00 77.75 222 THR A N 1
ATOM 1740 C CA . THR A 1 222 ? -24.338 3.494 20.305 1.00 77.75 222 THR A CA 1
ATOM 1741 C C . THR A 1 222 ? -24.324 4.873 20.969 1.00 77.75 222 THR A C 1
ATOM 1743 O O . THR A 1 222 ? -25.375 5.393 21.346 1.00 77.75 222 THR A O 1
ATOM 1746 N N . GLY A 1 223 ? -23.151 5.491 21.109 1.00 63.78 223 GLY A N 1
ATOM 1747 C CA . GLY A 1 223 ? -22.965 6.804 21.724 1.00 63.78 223 GLY A CA 1
ATOM 1748 C C . GLY A 1 223 ? -23.475 7.956 20.859 1.00 63.78 223 GLY A C 1
ATOM 1749 O O . GLY A 1 223 ? -24.053 8.902 21.391 1.00 63.78 223 GLY A O 1
ATOM 1750 N N . ARG A 1 224 ? -23.337 7.866 19.528 1.00 56.00 224 ARG A N 1
ATOM 1751 C CA . ARG A 1 224 ? -23.818 8.909 18.599 1.00 56.00 224 ARG A CA 1
ATOM 1752 C C . ARG A 1 224 ? -25.337 8.917 18.439 1.00 56.00 224 ARG A C 1
ATOM 1754 O O . ARG A 1 224 ? -25.917 9.996 18.389 1.00 56.00 224 ARG A O 1
ATOM 1761 N N . ALA A 1 225 ? -25.985 7.751 18.497 1.00 48.09 225 ALA A N 1
ATOM 1762 C CA . ALA A 1 225 ? -27.448 7.660 18.505 1.00 48.09 225 ALA A CA 1
ATOM 1763 C C . ALA A 1 225 ? -28.082 8.445 19.675 1.00 48.09 225 ALA A C 1
ATOM 1765 O O . ALA A 1 225 ? -29.124 9.067 19.518 1.00 48.09 225 ALA A O 1
ATOM 1766 N N . LYS A 1 226 ? -27.413 8.504 20.836 1.00 46.94 226 LYS A N 1
ATOM 1767 C CA . LYS A 1 226 ? -27.883 9.274 22.006 1.00 46.94 226 LYS A CA 1
ATOM 1768 C C . LYS A 1 226 ? -27.671 10.791 21.890 1.00 46.94 226 LYS A C 1
ATOM 1770 O O . LYS A 1 226 ? -28.273 11.552 22.649 1.00 46.94 226 LYS A O 1
ATOM 1775 N N . GLN A 1 227 ? -26.784 11.241 21.003 1.00 48.81 227 GLN A N 1
ATOM 1776 C CA . GLN A 1 227 ? -26.448 12.659 20.849 1.00 48.81 227 GLN A CA 1
ATOM 1777 C C . GLN A 1 227 ? -27.395 13.363 19.861 1.00 48.81 227 GLN A C 1
ATOM 1779 O O . GLN A 1 227 ? -27.731 14.530 20.069 1.00 48.81 227 GLN A O 1
ATOM 1784 N N . GLU A 1 228 ? -27.891 12.642 18.850 1.00 47.81 228 GLU A N 1
ATOM 1785 C CA . GLU A 1 228 ? -28.897 13.143 17.899 1.00 47.81 228 GLU A CA 1
ATOM 1786 C C . GLU A 1 228 ? -30.290 13.300 18.542 1.00 47.81 228 GLU A C 1
ATOM 1788 O O . GLU A 1 228 ? -30.968 14.295 18.286 1.00 47.81 228 GLU A O 1
ATOM 1793 N N . ASP A 1 229 ? -30.679 12.432 19.484 1.00 45.31 229 ASP A N 1
ATOM 1794 C CA . ASP A 1 229 ? -31.971 12.550 20.192 1.00 45.31 229 ASP A CA 1
ATOM 1795 C C . ASP A 1 229 ? -32.091 13.815 21.070 1.00 45.31 229 ASP A C 1
ATOM 1797 O O . ASP A 1 229 ? -33.187 14.318 21.315 1.00 45.31 229 ASP A O 1
ATOM 1801 N N . ASN A 1 230 ? -30.973 14.391 21.523 1.00 45.78 230 ASN A N 1
ATOM 1802 C CA . ASN A 1 230 ? -30.989 15.578 22.389 1.00 45.78 230 ASN A CA 1
ATOM 1803 C C . ASN A 1 230 ? -31.033 16.915 21.632 1.00 45.78 230 ASN A C 1
ATOM 1805 O O . ASN A 1 230 ? -31.213 17.962 22.257 1.00 45.78 230 ASN A O 1
ATOM 1809 N N . THR A 1 231 ? -30.866 16.918 20.305 1.00 46.88 231 THR A N 1
ATOM 1810 C CA . THR A 1 231 ? -30.930 18.151 19.491 1.00 46.88 231 THR A CA 1
ATOM 1811 C C . THR A 1 231 ? -32.302 18.409 18.871 1.00 46.88 231 THR A C 1
ATOM 1813 O O . THR A 1 231 ? -32.545 19.518 18.406 1.00 46.88 231 THR A O 1
ATOM 1816 N N . LEU A 1 232 ? -33.224 17.444 18.942 1.00 47.41 232 LEU A N 1
ATOM 1817 C CA . LEU A 1 232 ? -34.611 17.576 18.473 1.00 47.41 232 LEU A CA 1
ATOM 1818 C C . LEU A 1 232 ? -35.594 18.049 19.565 1.00 47.41 232 LEU A C 1
ATOM 1820 O O . LEU A 1 232 ? -36.792 18.148 19.312 1.00 47.41 232 LEU A O 1
ATOM 1824 N N . LEU A 1 233 ? -35.097 18.349 20.771 1.00 47.25 233 LEU A N 1
ATOM 1825 C CA . LEU A 1 233 ? -35.896 18.767 21.933 1.00 47.25 233 LEU A CA 1
ATOM 1826 C C . LEU A 1 233 ? -35.601 20.203 22.413 1.00 47.25 233 LEU A C 1
ATOM 1828 O O . LEU A 1 233 ? -35.828 20.515 23.583 1.00 47.25 233 LEU A O 1
ATOM 1832 N N . LYS A 1 234 ? -35.103 21.088 21.541 1.00 37.81 234 LYS A N 1
ATOM 1833 C CA . LYS A 1 234 ? -35.007 22.529 21.830 1.00 37.81 234 LYS A CA 1
ATOM 1834 C C . LYS A 1 234 ? -35.882 23.357 20.908 1.00 37.81 234 LYS A C 1
ATOM 1836 O O . LYS A 1 234 ? -35.852 23.092 19.689 1.00 37.81 234 LYS A O 1
#